Protein AF-A0A2K2TZ91-F1 (afdb_monomer_lite)

Secondary structure (DSSP, 8-state):
-HHHHHHHHHHHHHHHHHHHHHHHTT---HHHHHHHHHHHHHHHHHTT-HHHHHHHHHHHHHH-TT-HHHHHHHHHHHHHHT-HHHHHHHHHHHHHH-TTS--HHHHHHHHHHHHHHTSS-HHHHHHHHHHHHHH-S--HHHHHHHHHHHHHTT-HHHHHHHHHHHHHH-S--HHHHHHHHHHHHHHHHHHHHHHHHHT-SS-SEEEEE-SSSSS--EEEEEEE-TTSSEEEEEEE-TTSSSEEEEEEEE-S-GGGEEEEEEE--B-TT--B-BEEEEEE---TT--S---EEEEEEEEEETTEEEEEEEEEEEE--GGGHHHHHHHHHHHH--

Radius of gyration: 36.41 Å; chains: 1; bounding box: 111×34×106 Å

pLDDT: mean 88.14, std 13.42, range [45.09, 98.81]

Foldseek 3Di:
DVVVVVVVVVVVVVVVVVVVVVVVPPDDDLVVLLVVLLVQLVVCLVVLVLVSSLVSLVVNCVSPVLPLSSLVSNLSSCLSVLVLVVNLVSLVVCCVRPVVDDCPVSLVSSLVSLCVSCVPVLVSSLVSLVSSCVSPVADQVSLQVNLVSCVVVVNLQVSLVSLVSNVVRHPDNPVSVVVNVVSLVVLVVVLVVLCCVPWNVDFPDKDWQDQAPPSWTKMWTKHQGPVNQWIWIWIATSSSPDIDTADIGGDPDPVFWDDWDWDWAAEPVRHTWIKIKTWGHDDPPDPPPWTFIKIWTWGADPNHIHGQDIDRGDGDDPVCVRVVVRVVVHVSVD

Sequence (334 aa):
MKKVNRITNKIRLLMGIFCLFLLIGCQKSPEEVIRKQLELGHRYLEEMKYEEAVIAFNKVIEIDPKVMEAYVGVLDARIGLGDVDEAVGILEILYKSFPENDLKEELKNTCELVSTEFSDDYERCIEVYKRILEIEPDLEAVYLDMSELYEKQGMLDEAVTVLTSGKEKCNEKEQLTEKEGELKKKIKEKLFSLIREKFSEEPMGISYDDFDLDGRHEIFAYGLSNDALSYSVWFCDQSGKQCEEIYKFAVSDMSEYSGNGFFRPKDKDGKLYFCPVITINDNFGDTNHNMLRQYYIFGIADQKPALLSFDENVNIPQADILPYLENVIGKFNS

Structure (mmCIF, N/CA/C/O backbone):
data_AF-A0A2K2TZ91-F1
#
_entry.id   AF-A0A2K2TZ91-F1
#
loop_
_atom_site.group_PDB
_atom_site.id
_atom_site.type_symbol
_atom_site.label_atom_id
_atom_site.label_alt_id
_atom_site.label_comp_id
_atom_site.label_asym_id
_atom_site.label_entity_id
_atom_site.label_seq_id
_atom_site.pdbx_PDB_ins_code
_atom_site.Cartn_x
_atom_site.Cartn_y
_atom_site.Cartn_z
_atom_site.occupancy
_atom_site.B_iso_or_equiv
_atom_site.auth_seq_id
_atom_site.auth_comp_id
_atom_site.auth_asym_id
_atom_site.auth_atom_id
_atom_site.pdbx_PDB_model_num
ATOM 1 N N . MET A 1 1 ? -73.869 5.561 64.308 1.00 58.75 1 MET A N 1
ATOM 2 C CA . MET A 1 1 ? -72.968 4.631 63.577 1.00 58.75 1 MET A CA 1
ATOM 3 C C . MET A 1 1 ? -72.435 5.155 62.232 1.00 58.75 1 MET A C 1
ATOM 5 O O . MET A 1 1 ? -71.248 4.997 61.991 1.00 58.75 1 MET A O 1
ATOM 9 N N . LYS A 1 2 ? -73.216 5.831 61.366 1.00 59.19 2 LYS A N 1
ATOM 10 C CA . LYS A 1 2 ? -72.750 6.269 60.020 1.00 59.19 2 LYS A CA 1
ATOM 11 C C . LYS A 1 2 ? -71.555 7.251 59.993 1.00 59.19 2 LYS A C 1
ATOM 13 O O . LYS A 1 2 ? -70.797 7.256 59.028 1.00 59.19 2 LYS A O 1
ATOM 18 N N . LYS A 1 3 ? -71.370 8.078 61.032 1.00 57.69 3 LYS A N 1
ATOM 19 C CA . LYS A 1 3 ? -70.313 9.113 61.081 1.00 57.69 3 LYS A CA 1
ATOM 20 C C . LYS A 1 3 ? -68.916 8.532 61.365 1.00 57.69 3 LYS A C 1
ATOM 22 O O . LYS A 1 3 ? -67.946 9.004 60.787 1.00 57.69 3 LYS A O 1
ATOM 27 N N . VAL A 1 4 ? -68.836 7.465 62.168 1.00 64.44 4 VAL A N 1
ATOM 28 C CA . VAL A 1 4 ? -67.577 6.778 62.524 1.00 64.44 4 VAL A CA 1
ATOM 29 C C . VAL A 1 4 ? -67.016 6.006 61.324 1.00 64.44 4 VAL A C 1
ATOM 31 O O . VAL A 1 4 ? -65.848 6.180 60.998 1.00 64.44 4 VAL A O 1
ATOM 34 N N . ASN A 1 5 ? -67.866 5.283 60.577 1.00 63.38 5 ASN A N 1
ATOM 35 C CA . ASN A 1 5 ? -67.456 4.575 59.351 1.00 63.38 5 ASN A CA 1
ATOM 36 C C . ASN A 1 5 ? -66.934 5.502 58.241 1.00 63.38 5 ASN A C 1
ATOM 38 O O . ASN A 1 5 ? -66.1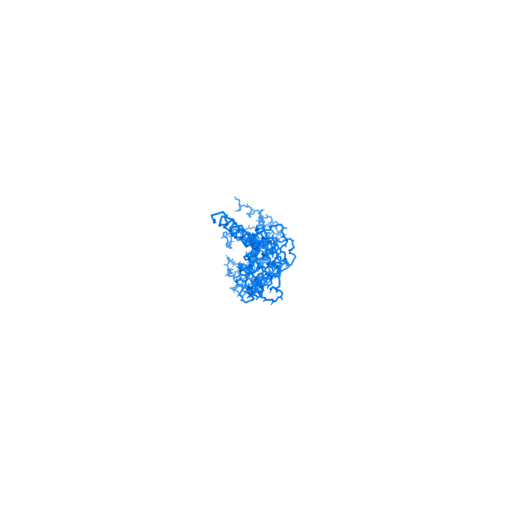01 5.102 57.433 1.00 63.38 5 ASN A O 1
ATOM 42 N N . ARG A 1 6 ? -67.402 6.757 58.185 1.00 66.88 6 ARG A N 1
ATOM 43 C CA . ARG A 1 6 ? -66.891 7.744 57.219 1.00 66.88 6 ARG A CA 1
ATOM 44 C C . ARG A 1 6 ? -65.479 8.220 57.559 1.00 66.88 6 ARG A C 1
ATOM 46 O O . ARG A 1 6 ? -64.712 8.502 56.645 1.00 66.88 6 ARG A O 1
ATOM 53 N N . ILE A 1 7 ? -65.145 8.318 58.844 1.00 72.19 7 ILE A N 1
ATOM 54 C CA . ILE A 1 7 ? -63.828 8.773 59.305 1.00 72.19 7 ILE A CA 1
ATOM 55 C C . ILE A 1 7 ? -62.803 7.646 59.148 1.00 72.19 7 ILE A C 1
ATOM 57 O O . ILE A 1 7 ? -61.739 7.876 58.581 1.00 72.19 7 ILE A O 1
ATOM 61 N N . THR A 1 8 ? -63.145 6.413 59.531 1.00 69.94 8 THR A N 1
ATOM 62 C CA . THR A 1 8 ? -62.259 5.251 59.346 1.00 69.94 8 THR A CA 1
ATOM 63 C C . THR A 1 8 ? -61.979 4.949 57.873 1.00 69.94 8 THR A C 1
ATOM 65 O O . THR A 1 8 ? -60.841 4.638 57.529 1.00 69.94 8 THR A O 1
ATOM 68 N N . ASN A 1 9 ? -62.957 5.125 56.977 1.00 70.25 9 ASN A N 1
ATOM 69 C CA . ASN A 1 9 ? -62.731 4.972 55.535 1.00 70.25 9 ASN A CA 1
ATOM 70 C C . ASN A 1 9 ? -61.842 6.078 54.946 1.00 70.25 9 ASN A C 1
ATOM 72 O O . ASN A 1 9 ? -61.024 5.788 54.079 1.00 70.25 9 ASN A O 1
ATOM 76 N N . LYS A 1 10 ? -61.941 7.325 55.433 1.00 75.94 10 LYS A N 1
ATOM 77 C CA . LYS A 1 10 ? -61.028 8.408 55.025 1.00 75.94 10 LYS A CA 1
ATOM 78 C C . LYS A 1 10 ? -59.599 8.172 55.512 1.00 75.94 10 LYS A C 1
ATOM 80 O O . LYS A 1 10 ? -58.670 8.404 54.751 1.00 75.94 10 LYS A O 1
ATOM 85 N N . ILE A 1 11 ? -59.429 7.679 56.740 1.00 76.56 11 ILE A N 1
ATOM 86 C CA . ILE A 1 11 ? -58.109 7.345 57.296 1.00 76.56 11 ILE A CA 1
ATOM 87 C C . ILE A 1 11 ? -57.477 6.184 56.521 1.00 76.56 11 ILE A C 1
ATOM 89 O O . ILE A 1 11 ? -56.311 6.276 56.159 1.00 76.56 11 ILE A O 1
ATOM 93 N N . ARG A 1 12 ? -58.243 5.135 56.181 1.00 76.00 12 ARG A N 1
ATOM 94 C CA . ARG A 1 12 ? -57.758 4.033 55.327 1.00 76.00 12 ARG A CA 1
ATOM 95 C C . ARG A 1 12 ? -57.376 4.497 53.923 1.00 76.00 12 ARG A C 1
ATOM 97 O O . ARG A 1 12 ? -56.363 4.047 53.403 1.00 76.00 12 ARG A O 1
ATOM 104 N N . LEU A 1 13 ? -58.149 5.408 53.331 1.00 75.56 13 LEU A N 1
ATOM 105 C CA . LEU A 1 13 ? -57.839 5.986 52.022 1.00 75.56 13 LEU A CA 1
ATOM 106 C C . LEU A 1 13 ? -56.557 6.835 52.072 1.00 75.56 13 LEU A C 1
ATOM 108 O O . LEU A 1 13 ? -55.706 6.699 51.203 1.00 75.56 13 LEU A O 1
ATOM 112 N N . LEU A 1 14 ? -56.388 7.658 53.112 1.00 76.00 14 LEU A N 1
ATOM 113 C CA . LEU A 1 14 ? -55.182 8.466 53.328 1.00 76.00 14 LEU A CA 1
ATOM 114 C C . LEU A 1 14 ? -53.943 7.603 53.606 1.00 76.00 14 LEU A C 1
ATOM 116 O O . LEU A 1 14 ? -52.889 7.880 53.045 1.00 76.00 14 LEU A O 1
ATOM 120 N N . MET A 1 15 ? -54.068 6.533 54.400 1.00 73.69 15 MET A N 1
ATOM 121 C CA . MET A 1 15 ? -52.994 5.550 54.597 1.00 73.69 15 MET A CA 1
ATOM 122 C C . MET A 1 15 ? -52.644 4.823 53.294 1.00 73.69 15 MET A C 1
ATOM 124 O O . MET A 1 15 ? -51.468 4.659 52.998 1.00 73.69 15 MET A O 1
ATOM 128 N N . GLY A 1 16 ? -53.640 4.441 52.489 1.00 72.38 16 GLY A N 1
ATOM 129 C CA . GLY A 1 16 ? -53.420 3.810 51.185 1.00 72.38 16 GLY A CA 1
ATOM 130 C C . GLY A 1 16 ? -52.708 4.728 50.189 1.00 72.38 16 GLY A C 1
ATOM 131 O O . GLY A 1 16 ? -51.791 4.286 49.507 1.00 72.38 16 GLY A O 1
ATOM 132 N N . ILE A 1 17 ? -53.070 6.016 50.155 1.00 74.75 17 ILE A N 1
ATOM 133 C CA . ILE A 1 17 ? -52.402 7.033 49.327 1.00 74.75 17 ILE A CA 1
ATOM 134 C C . ILE A 1 17 ? -50.973 7.287 49.829 1.00 74.75 17 ILE A C 1
ATOM 136 O O . ILE A 1 17 ? -50.055 7.342 49.021 1.00 74.75 17 ILE A O 1
ATOM 140 N N . PHE A 1 18 ? -50.752 7.371 51.145 1.00 71.62 18 PHE A N 1
ATOM 141 C CA . PHE A 1 18 ? -49.415 7.532 51.730 1.00 71.62 18 PHE A CA 1
ATOM 142 C C . PHE A 1 18 ? -48.506 6.321 51.454 1.00 71.62 18 PHE A C 1
ATOM 144 O O . PHE A 1 18 ? -47.343 6.495 51.107 1.00 71.62 18 PHE A O 1
ATOM 151 N N . CYS A 1 19 ? -49.043 5.097 51.507 1.00 63.50 19 CYS A N 1
ATOM 152 C CA . CYS A 1 19 ? -48.332 3.892 51.076 1.00 63.50 19 CYS A CA 1
ATOM 153 C C . CYS A 1 19 ? -48.052 3.882 49.563 1.00 63.50 19 CYS A C 1
ATOM 155 O O . CYS A 1 19 ? -46.987 3.427 49.160 1.00 63.50 19 CYS A O 1
ATOM 157 N N . LEU A 1 20 ? -48.950 4.426 48.732 1.00 59.88 20 LEU A N 1
ATOM 158 C CA . LEU A 1 20 ? -48.695 4.616 47.298 1.00 59.88 20 LEU A CA 1
ATOM 159 C C . LEU A 1 20 ? -47.564 5.628 47.048 1.00 59.88 20 LEU A C 1
ATOM 161 O O . LEU A 1 20 ? -46.712 5.386 46.204 1.00 59.88 20 LEU A O 1
ATOM 165 N N . PHE A 1 21 ? -47.511 6.723 47.811 1.00 59.62 21 PHE A N 1
ATOM 166 C CA . PHE A 1 21 ? -46.424 7.708 47.740 1.00 59.62 21 PHE A CA 1
ATOM 167 C C . PHE A 1 21 ? -45.080 7.144 48.227 1.00 59.62 21 PHE A C 1
ATOM 169 O O . PHE A 1 21 ? -44.047 7.452 47.639 1.00 59.62 21 PHE A O 1
ATOM 176 N N . LEU A 1 22 ? -45.084 6.269 49.239 1.00 55.53 22 LEU A N 1
ATOM 177 C CA . LEU A 1 22 ? -43.884 5.550 49.686 1.00 55.53 22 LEU A CA 1
ATOM 178 C C . LEU A 1 22 ? -43.368 4.548 48.638 1.00 55.53 22 LEU A C 1
ATOM 180 O O . LEU A 1 22 ? -42.164 4.330 48.560 1.00 55.53 22 LEU A O 1
ATOM 184 N N . LEU A 1 23 ? -44.249 3.979 47.806 1.00 54.72 23 LEU A N 1
ATOM 185 C CA . LEU A 1 23 ? -43.873 3.081 46.704 1.00 54.72 23 LEU A CA 1
ATOM 186 C C . LEU A 1 23 ? -43.336 3.825 45.467 1.00 54.72 23 LEU A C 1
ATOM 188 O O . LEU A 1 23 ? -42.588 3.242 44.689 1.00 54.72 23 LEU A O 1
ATOM 192 N N . ILE A 1 24 ? -43.672 5.108 45.298 1.00 56.88 24 ILE A N 1
ATOM 193 C CA . ILE A 1 24 ? -43.151 5.969 44.217 1.00 56.88 24 ILE A CA 1
ATOM 194 C C . ILE A 1 24 ? -41.785 6.588 44.601 1.00 56.88 24 ILE A C 1
ATOM 196 O O . ILE A 1 24 ? -41.016 7.000 43.738 1.00 56.88 24 ILE A O 1
ATOM 200 N N . GLY A 1 25 ? -41.429 6.599 45.892 1.00 49.72 25 GLY A N 1
ATOM 201 C CA . GLY A 1 25 ? -40.235 7.258 46.443 1.00 49.72 25 GLY A CA 1
ATOM 202 C C . GLY A 1 25 ? -38.875 6.568 46.238 1.00 49.72 25 GLY A C 1
ATOM 203 O O . GLY A 1 25 ? -37.909 6.973 46.878 1.00 49.72 25 GLY A O 1
ATOM 204 N N . CYS A 1 26 ? -38.763 5.550 45.378 1.00 57.44 26 CYS A N 1
ATOM 205 C CA . CYS A 1 26 ? -37.487 4.877 45.070 1.00 57.44 26 CYS A CA 1
ATOM 206 C C . CYS A 1 26 ? -37.172 4.795 43.565 1.00 57.44 26 CYS A C 1
ATOM 208 O O . CYS A 1 26 ? -36.505 3.858 43.125 1.00 57.44 26 CYS A O 1
ATOM 210 N N . GLN A 1 27 ? -37.614 5.758 42.753 1.00 61.88 27 GLN A N 1
ATOM 211 C CA . GLN A 1 27 ? -37.032 5.925 41.419 1.00 61.88 27 GLN A CA 1
ATOM 212 C C . GLN A 1 27 ? -35.697 6.666 41.551 1.00 61.88 27 GLN A C 1
ATOM 214 O O . GLN A 1 27 ? -35.665 7.862 41.830 1.00 61.88 27 GLN A O 1
ATOM 219 N N . LYS A 1 28 ? -34.592 5.926 41.404 1.00 73.75 28 LYS A N 1
ATOM 220 C CA . LYS A 1 28 ? -33.243 6.500 41.312 1.00 73.75 28 LYS A CA 1
ATOM 221 C C . LYS A 1 28 ? -33.180 7.469 40.139 1.00 73.75 28 LYS A C 1
ATOM 223 O O . LYS A 1 28 ? -33.772 7.188 39.095 1.00 73.75 28 LYS A O 1
ATOM 228 N N . SER A 1 29 ? -32.472 8.585 40.301 1.00 89.25 29 SER A N 1
ATOM 229 C CA . SER A 1 29 ? -32.287 9.516 39.188 1.00 89.25 29 SER A CA 1
ATOM 230 C C . SER A 1 29 ? -31.496 8.832 38.063 1.00 89.25 29 SER A C 1
ATOM 232 O O . SER A 1 29 ? -30.628 8.002 38.355 1.00 89.25 29 SER A O 1
ATOM 234 N N . PRO A 1 30 ? -31.759 9.167 36.786 1.00 91.00 30 PRO A N 1
ATOM 235 C CA . PRO A 1 30 ? -30.970 8.662 35.662 1.00 91.00 30 PRO A CA 1
ATOM 236 C C . PRO A 1 30 ? -29.461 8.855 35.865 1.00 91.00 30 PRO A C 1
ATOM 238 O O . PRO A 1 30 ? -28.692 7.931 35.632 1.00 91.00 30 PRO A O 1
ATOM 241 N N . GLU A 1 31 ? -29.051 9.998 36.421 1.00 93.56 31 GLU A N 1
ATOM 242 C CA . GLU A 1 31 ? -27.654 10.303 36.762 1.00 93.56 31 GLU A CA 1
ATOM 243 C C . GLU A 1 31 ? -27.052 9.321 37.782 1.00 93.56 31 GLU A C 1
ATOM 245 O O . GLU A 1 31 ? -25.917 8.871 37.623 1.00 93.56 31 GLU A O 1
ATOM 250 N N . GLU A 1 32 ? -27.802 8.939 38.826 1.00 94.50 32 GLU A N 1
ATOM 251 C CA . GLU A 1 32 ? -27.329 7.955 39.807 1.00 94.50 32 GLU A CA 1
ATOM 252 C C . GLU A 1 32 ? -27.170 6.570 39.164 1.00 94.50 32 GLU A C 1
ATOM 254 O O . GLU A 1 32 ? -26.234 5.836 39.494 1.00 94.50 32 GLU A O 1
ATOM 259 N N . VAL A 1 33 ? -28.075 6.209 38.247 1.00 95.31 33 VAL A N 1
ATOM 260 C CA . VAL A 1 33 ? -27.999 4.942 37.513 1.00 95.31 33 VAL A CA 1
ATOM 261 C C . VAL A 1 33 ? -26.793 4.935 36.579 1.00 95.31 33 VAL A C 1
ATOM 263 O O . VAL A 1 33 ? -26.033 3.972 36.641 1.00 95.31 33 VAL A O 1
ATOM 266 N N . ILE A 1 34 ? -26.580 5.999 35.796 1.00 97.81 34 ILE A N 1
ATOM 267 C CA . ILE A 1 34 ? -25.416 6.160 34.909 1.00 97.81 34 ILE A CA 1
ATOM 268 C C . ILE A 1 34 ? -24.124 5.985 35.703 1.00 97.81 34 ILE A C 1
ATOM 270 O O . ILE A 1 34 ? -23.359 5.068 35.417 1.00 97.81 34 ILE A O 1
ATOM 274 N N . ARG A 1 35 ? -23.925 6.781 36.763 1.00 97.75 35 ARG A N 1
ATOM 275 C CA . ARG A 1 35 ? -22.711 6.706 37.590 1.00 97.75 35 ARG A CA 1
ATOM 276 C C . ARG A 1 35 ? -22.477 5.294 38.123 1.00 97.75 35 ARG A C 1
ATOM 278 O O . ARG A 1 35 ? -21.372 4.774 38.042 1.00 97.75 35 ARG A O 1
ATOM 285 N N . LYS A 1 36 ? -23.524 4.649 38.647 1.00 97.62 36 LYS A N 1
ATOM 286 C CA . LYS A 1 36 ? -23.402 3.297 39.203 1.00 97.62 36 LYS A CA 1
ATOM 287 C C . LYS A 1 36 ? -23.096 2.246 38.131 1.00 97.62 36 LYS A C 1
ATOM 289 O O . LYS A 1 36 ? -22.414 1.273 38.438 1.00 97.62 36 LYS A O 1
ATOM 294 N N . GLN A 1 37 ? -23.647 2.382 36.924 1.00 98.50 37 GLN A N 1
ATOM 295 C CA . GLN A 1 37 ? -23.350 1.460 35.828 1.00 98.50 37 GLN A CA 1
ATOM 296 C C . GLN A 1 37 ? -21.930 1.671 35.290 1.00 98.50 37 GLN A C 1
ATOM 298 O O . GLN A 1 37 ? -21.262 0.673 35.052 1.00 98.50 37 GLN A O 1
ATOM 303 N N . LEU A 1 38 ? -21.434 2.912 35.209 1.00 98.69 38 LEU A N 1
ATOM 304 C CA . LEU A 1 38 ? -20.030 3.198 34.881 1.00 98.69 38 LEU A CA 1
ATOM 305 C C . LEU A 1 38 ? -19.076 2.572 35.908 1.00 98.69 38 LEU A C 1
ATOM 307 O O . LEU A 1 38 ? -18.219 1.775 35.548 1.00 98.69 38 LEU A O 1
ATOM 311 N N . GLU A 1 39 ? -19.288 2.829 37.206 1.00 98.50 39 GLU A N 1
ATOM 312 C CA . GLU A 1 39 ? -18.489 2.222 38.288 1.00 98.50 39 GLU A CA 1
ATOM 313 C C . GLU A 1 39 ? -18.519 0.685 38.267 1.00 98.50 39 GLU A C 1
ATOM 315 O O . GLU A 1 39 ? -17.580 0.025 38.715 1.00 98.50 39 GLU A O 1
ATOM 320 N N . LEU A 1 40 ? -19.633 0.100 37.823 1.00 98.50 40 LEU A N 1
ATOM 321 C CA . LEU A 1 40 ? -19.774 -1.344 37.699 1.00 98.50 40 LEU A CA 1
ATOM 322 C C . LEU A 1 40 ? -19.031 -1.875 36.466 1.00 98.50 40 LEU A C 1
ATOM 324 O O . LEU A 1 40 ? -18.348 -2.885 36.592 1.00 98.50 40 LEU A O 1
ATOM 328 N N . GLY A 1 41 ? -19.147 -1.196 35.322 1.00 98.69 41 GLY A N 1
ATOM 329 C CA . GLY A 1 41 ? -18.445 -1.538 34.085 1.00 98.69 41 GLY A CA 1
ATOM 330 C C . GLY A 1 41 ? -16.932 -1.513 34.268 1.00 98.69 41 GLY A C 1
ATOM 331 O O . GLY A 1 41 ? -16.275 -2.508 33.982 1.00 98.69 41 GLY A O 1
ATOM 332 N N . HIS A 1 42 ? -16.397 -0.449 34.872 1.00 98.75 42 HIS A N 1
ATOM 333 C CA . HIS A 1 42 ? -14.965 -0.337 35.180 1.00 98.75 42 HIS A CA 1
ATOM 334 C C . HIS A 1 42 ? -14.466 -1.453 36.094 1.00 98.75 42 HIS A C 1
ATOM 336 O O . HIS A 1 42 ? -13.443 -2.069 35.823 1.00 98.75 42 HIS A O 1
ATOM 342 N N . ARG A 1 43 ? -15.227 -1.795 37.139 1.00 98.75 43 ARG A N 1
ATOM 343 C CA . ARG A 1 43 ? -14.871 -2.927 38.005 1.00 98.75 43 ARG A CA 1
ATOM 344 C C . ARG A 1 43 ? -14.865 -4.250 37.243 1.00 98.75 43 ARG A C 1
ATOM 346 O O . ARG A 1 43 ? -14.022 -5.099 37.500 1.00 98.75 43 ARG A O 1
ATOM 353 N N . TYR A 1 44 ? -15.812 -4.447 36.328 1.00 98.81 44 TYR A N 1
ATOM 354 C CA . TYR A 1 44 ? -15.825 -5.643 35.496 1.00 98.81 44 TYR A CA 1
ATOM 355 C C . TYR A 1 44 ? -14.631 -5.693 34.537 1.00 98.81 44 TYR A C 1
ATOM 357 O O . TYR A 1 44 ? -14.065 -6.771 34.386 1.00 98.81 44 TYR A O 1
ATOM 365 N N . LEU A 1 45 ? -14.184 -4.561 33.982 1.00 98.62 45 LEU A N 1
ATOM 366 C CA . LEU A 1 45 ? -12.933 -4.488 33.216 1.00 98.62 45 LEU A CA 1
ATOM 367 C C . LEU A 1 45 ? -11.717 -4.876 34.071 1.00 98.62 45 LEU A C 1
ATOM 369 O O . LEU A 1 45 ? -10.930 -5.725 33.657 1.00 98.62 45 LEU A O 1
ATOM 373 N N . GLU A 1 46 ? -11.593 -4.328 35.285 1.00 98.38 46 GLU A N 1
ATOM 374 C CA . GLU A 1 46 ? -10.511 -4.672 36.228 1.00 98.38 46 GLU A CA 1
ATOM 375 C C . GLU A 1 46 ? -10.506 -6.166 36.600 1.00 98.38 46 GLU A C 1
ATOM 377 O O . GLU A 1 46 ? -9.451 -6.766 36.805 1.00 98.38 46 GLU A O 1
ATOM 382 N N . GLU A 1 47 ? -11.690 -6.779 36.680 1.00 98.44 47 GLU A N 1
ATOM 383 C CA . GLU A 1 47 ? -11.879 -8.208 36.945 1.00 98.44 47 GLU A CA 1
ATOM 384 C C . GLU A 1 47 ? -11.794 -9.088 35.678 1.00 98.44 47 GLU A C 1
ATOM 386 O O . GLU A 1 47 ? -11.985 -10.301 35.790 1.00 98.44 47 GLU A O 1
ATOM 391 N N . MET A 1 48 ? -11.522 -8.508 34.498 1.00 98.31 48 MET A N 1
ATOM 392 C CA . MET A 1 48 ? -11.500 -9.178 33.182 1.00 98.31 48 MET A CA 1
ATOM 393 C C . MET A 1 48 ? -12.823 -9.880 32.811 1.00 98.31 48 MET A C 1
ATOM 395 O O . MET A 1 48 ? -12.849 -10.863 32.075 1.00 98.31 48 MET A O 1
ATOM 399 N N . LYS A 1 49 ? -13.944 -9.387 33.345 1.00 98.69 49 LYS A N 1
ATOM 400 C CA . LYS A 1 49 ? -15.311 -9.856 33.069 1.00 98.69 49 LYS A CA 1
ATOM 401 C C . LYS A 1 49 ? -15.926 -9.029 31.952 1.00 98.69 49 LYS A C 1
ATOM 403 O O . LYS A 1 49 ? -16.780 -8.167 32.177 1.00 98.69 49 LYS A O 1
ATOM 408 N N . TYR A 1 50 ? -15.400 -9.221 30.754 1.00 98.62 50 TYR A N 1
ATOM 409 C CA . TYR A 1 50 ? -15.640 -8.314 29.644 1.00 98.62 50 TYR A CA 1
ATOM 410 C C . TYR A 1 50 ? -17.101 -8.313 29.177 1.00 98.62 50 TYR A C 1
ATOM 412 O O . TYR A 1 50 ? -17.663 -7.243 28.947 1.00 98.62 50 TYR A O 1
ATOM 420 N N . GLU A 1 51 ? -17.778 -9.460 29.120 1.00 98.62 51 GLU A N 1
ATOM 421 C CA . GLU A 1 51 ? -19.194 -9.515 28.745 1.00 98.62 51 GLU A CA 1
ATOM 422 C C . GLU A 1 51 ? -20.081 -8.755 29.742 1.00 98.62 51 GLU A C 1
ATOM 424 O O . GLU A 1 51 ? -20.986 -8.013 29.346 1.00 98.62 51 GLU A O 1
ATOM 429 N N . GLU A 1 52 ? -19.819 -8.885 31.046 1.00 98.75 52 GLU A N 1
ATOM 430 C CA . GLU A 1 52 ? -20.530 -8.114 32.064 1.00 98.75 52 GLU A CA 1
ATOM 431 C C . GLU A 1 52 ? -20.216 -6.615 31.992 1.00 98.75 52 GLU A C 1
ATOM 433 O O . GLU A 1 52 ? -21.123 -5.799 32.208 1.00 98.75 52 GLU A O 1
ATOM 438 N N . ALA A 1 53 ? -18.978 -6.244 31.651 1.00 98.81 53 ALA A N 1
ATOM 439 C CA . ALA A 1 53 ? -18.599 -4.856 31.405 1.00 98.81 53 ALA A CA 1
ATOM 440 C C . ALA A 1 53 ? -19.404 -4.266 30.236 1.00 98.81 53 ALA A C 1
ATOM 442 O O . ALA A 1 53 ? -20.054 -3.232 30.409 1.00 98.81 53 ALA A O 1
ATOM 443 N N . VAL A 1 54 ? -19.474 -4.970 29.097 1.00 98.75 54 VAL A N 1
ATOM 444 C CA . VAL A 1 54 ? -20.286 -4.572 27.931 1.00 98.75 54 VAL A CA 1
ATOM 445 C C . VAL A 1 54 ? -21.745 -4.340 28.333 1.00 98.75 54 VAL A C 1
ATOM 447 O O . VAL A 1 54 ? -22.342 -3.331 27.959 1.00 98.75 54 VAL A O 1
ATOM 450 N N . ILE A 1 55 ? -22.338 -5.235 29.133 1.00 98.69 55 ILE A N 1
ATOM 451 C CA . ILE A 1 55 ? -23.726 -5.085 29.600 1.00 98.69 55 ILE A CA 1
ATOM 452 C C . ILE A 1 55 ? -23.895 -3.839 30.483 1.00 98.69 55 ILE A C 1
ATOM 454 O O . ILE A 1 55 ? -24.916 -3.152 30.386 1.00 98.69 55 ILE A O 1
ATOM 458 N N . ALA A 1 56 ? -22.945 -3.559 31.376 1.00 98.69 56 ALA A N 1
ATOM 459 C CA . ALA A 1 56 ? -23.009 -2.397 32.260 1.00 98.69 56 ALA A CA 1
ATOM 460 C C . ALA A 1 56 ? -22.897 -1.083 31.471 1.00 98.69 56 ALA A C 1
ATOM 462 O O . ALA A 1 56 ? -23.730 -0.193 31.652 1.00 98.69 56 ALA A O 1
ATOM 463 N N . PHE A 1 57 ? -21.939 -0.986 30.550 1.00 98.81 57 PHE A N 1
ATOM 464 C CA . PHE A 1 57 ? -21.755 0.204 29.723 1.00 98.81 57 PHE A CA 1
ATOM 465 C C . PHE A 1 57 ? -22.892 0.415 28.715 1.00 98.81 57 PHE A C 1
ATOM 467 O O . PHE A 1 57 ? -23.377 1.536 28.575 1.00 98.81 57 PHE A O 1
ATOM 474 N N . ASN A 1 58 ? -23.428 -0.644 28.101 1.00 98.69 58 ASN A N 1
ATOM 475 C CA . ASN A 1 58 ? -24.585 -0.516 27.207 1.00 98.69 58 ASN A CA 1
ATOM 476 C C . ASN A 1 58 ? -25.823 0.044 27.917 1.00 98.69 58 ASN A C 1
ATOM 478 O O . ASN A 1 58 ? -26.557 0.832 27.330 1.00 98.69 58 ASN A O 1
ATOM 482 N N . LYS A 1 59 ? -26.029 -0.263 29.205 1.00 98.50 59 LYS A N 1
ATOM 483 C CA . LYS A 1 59 ? -27.100 0.382 29.986 1.00 98.50 59 LYS A CA 1
ATOM 484 C C . LYS A 1 59 ? -26.890 1.885 30.138 1.00 98.50 59 LYS A C 1
ATOM 486 O O . LYS A 1 59 ? -27.868 2.616 30.232 1.00 98.50 59 LYS A O 1
ATOM 491 N N . VAL A 1 60 ? -25.643 2.354 30.201 1.00 98.62 60 VAL A N 1
ATOM 492 C CA . VAL A 1 60 ? -25.350 3.793 30.213 1.00 98.62 60 VAL A CA 1
ATOM 493 C C . VAL A 1 60 ? -25.723 4.400 28.865 1.00 98.62 60 VAL A C 1
ATOM 495 O O . VAL A 1 60 ? -26.456 5.383 28.848 1.00 98.62 60 VAL A O 1
ATOM 498 N N . ILE A 1 61 ? -25.311 3.766 27.763 1.00 98.44 61 ILE A N 1
ATOM 499 C CA . ILE A 1 61 ? -25.622 4.195 26.390 1.00 98.44 61 ILE A CA 1
ATOM 500 C C . ILE A 1 61 ? -27.141 4.252 26.144 1.00 98.44 61 ILE A C 1
ATOM 502 O O . ILE A 1 61 ? -27.634 5.194 25.528 1.00 98.44 61 ILE A O 1
ATOM 506 N N . GLU A 1 62 ? -27.902 3.282 26.661 1.00 98.00 62 GLU A N 1
ATOM 507 C CA . GLU A 1 62 ? -29.371 3.256 26.577 1.00 98.00 62 GLU A CA 1
ATOM 508 C C . GLU A 1 62 ? -30.041 4.424 27.319 1.00 98.00 62 GLU A C 1
ATOM 510 O O . GLU A 1 62 ? -31.089 4.909 26.889 1.00 98.00 62 GLU A O 1
ATOM 515 N N . ILE A 1 63 ? -29.469 4.860 28.447 1.00 97.56 63 ILE A N 1
ATOM 516 C CA . ILE A 1 63 ? -30.016 5.955 29.262 1.00 97.56 63 ILE A CA 1
ATOM 517 C C . ILE A 1 63 ? -29.600 7.310 28.687 1.00 97.56 63 ILE A C 1
ATOM 519 O O . ILE A 1 63 ? -30.436 8.208 28.570 1.00 97.56 63 ILE A O 1
ATOM 523 N N . ASP A 1 64 ? -28.319 7.459 28.358 1.00 97.31 64 ASP A N 1
ATOM 524 C CA . ASP A 1 64 ? -27.756 8.655 27.750 1.00 97.31 64 ASP A CA 1
ATOM 525 C C . ASP A 1 64 ? -26.684 8.285 26.703 1.00 97.31 64 ASP A C 1
ATOM 527 O O . ASP A 1 64 ? -25.531 8.006 27.050 1.00 97.31 64 ASP A O 1
ATOM 531 N N . PRO A 1 65 ? -27.020 8.340 25.401 1.00 96.88 65 PRO A N 1
ATOM 532 C CA . PRO A 1 65 ? -26.100 7.989 24.324 1.00 96.88 65 PRO A CA 1
ATOM 533 C C . PRO A 1 65 ? -24.998 9.034 24.101 1.00 96.88 65 PRO A C 1
ATOM 535 O O . PRO A 1 65 ? -24.200 8.867 23.183 1.00 96.88 65 PRO A O 1
ATOM 538 N N . LYS A 1 66 ? -24.946 10.119 24.889 1.00 95.88 66 LYS A N 1
ATOM 539 C CA . LYS A 1 66 ? -23.889 11.142 24.823 1.00 95.88 66 LYS A CA 1
ATOM 540 C C . LYS A 1 66 ? -22.741 10.892 25.800 1.00 95.88 66 LYS A C 1
ATOM 542 O O . LYS A 1 66 ? -21.791 11.671 25.830 1.00 95.88 66 LYS A O 1
ATOM 547 N N . VAL A 1 67 ? -22.812 9.833 26.601 1.00 97.38 67 VAL A N 1
ATOM 548 C CA . VAL A 1 67 ? -21.746 9.479 27.541 1.00 97.38 67 VAL A CA 1
ATOM 549 C C . VAL A 1 67 ? -20.658 8.705 26.796 1.00 97.38 67 VAL A C 1
ATOM 551 O O . VAL A 1 67 ? -20.711 7.482 26.704 1.00 97.38 67 VAL A O 1
ATOM 554 N N . MET A 1 68 ? -19.667 9.425 26.259 1.00 97.31 68 MET A N 1
ATOM 555 C CA . MET A 1 68 ? -18.539 8.840 25.514 1.00 97.31 68 MET A CA 1
ATOM 556 C C . MET A 1 68 ? -17.812 7.747 26.309 1.00 97.31 68 MET A C 1
ATOM 558 O O . MET A 1 68 ? -17.497 6.700 25.753 1.00 97.31 68 MET A O 1
ATOM 562 N N . GLU A 1 69 ? -17.615 7.959 27.615 1.00 97.81 69 GLU A N 1
ATOM 563 C CA . GLU A 1 69 ? -16.952 7.011 28.524 1.00 97.81 69 GLU A CA 1
ATOM 564 C C . GLU A 1 69 ? -17.567 5.605 28.464 1.00 97.81 69 GLU A C 1
ATOM 566 O O . GLU A 1 69 ? -16.859 4.611 28.572 1.00 97.81 69 GLU A O 1
ATOM 571 N N . ALA A 1 70 ? -18.880 5.500 28.237 1.00 98.44 70 ALA A N 1
ATOM 572 C CA . ALA A 1 70 ? -19.527 4.204 28.108 1.00 98.44 70 ALA A CA 1
ATOM 573 C C . ALA A 1 70 ? -19.156 3.495 26.799 1.00 98.44 70 ALA A C 1
ATOM 575 O O . ALA A 1 70 ? -18.963 2.286 26.805 1.00 98.44 70 ALA A O 1
ATOM 576 N N . TYR A 1 71 ? -19.018 4.221 25.688 1.00 98.62 71 TYR A N 1
ATOM 577 C CA . TYR A 1 71 ? -18.560 3.629 24.429 1.00 98.62 71 TYR A CA 1
ATOM 578 C C . TYR A 1 71 ? -17.096 3.196 24.516 1.00 98.62 71 TYR A C 1
ATOM 580 O O . TYR A 1 71 ? -16.787 2.096 24.074 1.00 98.62 71 TYR A O 1
ATOM 588 N N . VAL A 1 72 ? -16.228 4.002 25.141 1.00 98.50 72 VAL A N 1
ATOM 589 C CA . VAL A 1 72 ? -14.832 3.613 25.420 1.00 98.50 72 VAL A CA 1
ATOM 590 C C . VAL A 1 72 ? -14.797 2.350 26.284 1.00 98.50 72 VAL A C 1
ATOM 592 O O . VAL A 1 72 ? -14.143 1.381 25.927 1.00 98.50 72 VAL A O 1
ATOM 595 N N . GLY A 1 73 ? -15.613 2.279 27.339 1.00 98.62 73 GLY A N 1
ATOM 596 C CA . GLY A 1 73 ? -15.709 1.076 28.165 1.00 98.62 73 GLY A CA 1
ATOM 597 C C . GLY A 1 73 ? -16.215 -0.169 27.417 1.00 98.62 73 GLY A C 1
ATOM 598 O O . GLY A 1 73 ? -15.762 -1.280 27.694 1.00 98.62 73 GLY A O 1
ATOM 599 N N . VAL A 1 74 ? -17.136 -0.016 26.452 1.00 98.81 74 VAL A N 1
ATOM 600 C CA . VAL A 1 74 ? -17.522 -1.123 25.553 1.00 98.81 74 VAL A CA 1
ATOM 601 C C . VAL A 1 74 ? -16.353 -1.511 24.653 1.00 98.81 74 VAL A C 1
ATOM 603 O O . VAL A 1 74 ? -16.118 -2.704 24.487 1.00 98.81 74 VAL A O 1
ATOM 606 N N . LEU A 1 75 ? -15.628 -0.544 24.086 1.00 98.69 75 LEU A N 1
ATOM 607 C CA . LEU A 1 75 ? -14.462 -0.805 23.245 1.00 98.69 75 LEU A CA 1
ATOM 608 C C . LEU A 1 75 ? -13.394 -1.595 24.006 1.00 98.69 75 LEU A C 1
ATOM 610 O O . LEU A 1 75 ? -12.999 -2.657 23.538 1.00 98.69 75 LEU A O 1
ATOM 614 N N . ASP A 1 76 ? -13.006 -1.147 25.199 1.00 98.69 76 ASP A N 1
ATOM 615 C CA . ASP A 1 76 ? -12.015 -1.826 26.041 1.00 98.69 76 ASP A CA 1
ATOM 616 C C . ASP A 1 76 ? -12.433 -3.264 26.361 1.00 98.69 76 ASP A C 1
ATOM 618 O O . ASP A 1 76 ? -11.625 -4.193 26.308 1.00 98.69 76 ASP A O 1
ATOM 622 N N . ALA A 1 77 ? -13.720 -3.473 26.649 1.00 98.69 77 ALA A N 1
ATOM 623 C CA . ALA A 1 77 ? -14.249 -4.807 26.885 1.00 98.69 77 ALA A CA 1
ATOM 624 C C . ALA A 1 77 ? -14.204 -5.681 25.621 1.00 98.69 77 ALA A C 1
ATOM 626 O O . ALA A 1 77 ? -13.859 -6.855 25.707 1.00 98.69 77 ALA A O 1
ATOM 627 N N . ARG A 1 78 ? -14.522 -5.128 24.442 1.00 98.62 78 ARG A N 1
ATOM 628 C CA . ARG A 1 78 ? -14.433 -5.852 23.161 1.00 98.62 78 ARG A CA 1
ATOM 629 C C . ARG A 1 78 ? -12.998 -6.187 22.787 1.00 98.62 78 ARG A C 1
ATOM 631 O O . ARG A 1 78 ? -12.752 -7.300 22.335 1.00 98.62 78 ARG A O 1
ATOM 638 N N . ILE A 1 79 ? -12.059 -5.282 23.056 1.00 98.44 79 ILE A N 1
ATOM 639 C CA . ILE A 1 79 ? -10.628 -5.553 22.909 1.00 98.44 79 ILE A CA 1
ATOM 640 C C . ILE A 1 79 ? -10.212 -6.702 23.832 1.00 98.44 79 ILE A C 1
ATOM 642 O O . ILE A 1 79 ? -9.566 -7.640 23.379 1.00 98.44 79 ILE A O 1
ATOM 646 N N . GLY A 1 80 ? -10.652 -6.691 25.094 1.00 97.88 80 GLY A N 1
ATOM 647 C CA . GLY A 1 80 ? -10.403 -7.785 26.036 1.00 97.88 80 GLY A CA 1
ATOM 648 C C . GLY A 1 80 ? -10.985 -9.141 25.613 1.00 97.88 80 GLY A C 1
ATOM 649 O O . GLY A 1 80 ? -10.432 -10.179 25.972 1.00 97.88 80 GLY A O 1
ATOM 650 N N . LEU A 1 81 ? -12.074 -9.143 24.836 1.00 97.94 81 LEU A N 1
ATOM 651 C CA . LEU A 1 81 ? -12.691 -10.353 24.276 1.00 97.94 81 LEU A CA 1
ATOM 652 C C . LEU A 1 81 ? -12.015 -10.862 23.002 1.00 97.94 81 LEU A C 1
ATOM 654 O O . LEU A 1 81 ? -12.240 -12.010 22.626 1.00 97.94 81 LEU A O 1
ATOM 658 N N . GLY A 1 82 ? -11.215 -10.028 22.339 1.00 97.25 82 GLY A N 1
ATOM 659 C CA . GLY A 1 82 ? -10.713 -10.308 20.995 1.00 97.25 82 GLY A CA 1
ATOM 660 C C . GLY A 1 82 ? -11.751 -10.096 19.886 1.00 97.25 82 GLY A C 1
ATOM 661 O O . GLY A 1 82 ? -11.549 -10.522 18.752 1.00 97.25 82 GLY A O 1
ATOM 662 N N . ASP A 1 83 ? -12.863 -9.419 20.185 1.00 97.56 83 ASP A N 1
ATOM 663 C CA . ASP A 1 83 ? -13.956 -9.171 19.241 1.00 97.56 83 ASP A CA 1
ATOM 664 C C . ASP A 1 83 ? -13.597 -8.000 18.303 1.00 97.56 83 ASP A C 1
ATOM 666 O O . ASP A 1 83 ? -14.050 -6.864 18.483 1.00 97.56 83 ASP A O 1
ATOM 670 N N . VAL A 1 84 ? -12.739 -8.260 17.310 1.00 97.81 84 VAL A N 1
ATOM 671 C CA . VAL A 1 84 ? -12.173 -7.221 16.431 1.00 97.81 84 VAL A CA 1
ATOM 672 C C . VAL A 1 84 ? -13.242 -6.422 15.677 1.00 97.81 84 VAL A C 1
ATOM 674 O O . VAL A 1 84 ? -13.166 -5.194 15.607 1.00 97.81 84 VAL A O 1
ATOM 677 N N . ASP A 1 85 ? -14.244 -7.090 15.102 1.00 97.69 85 ASP A N 1
ATOM 678 C CA . ASP A 1 85 ? -15.267 -6.425 14.289 1.00 97.69 85 ASP A CA 1
ATOM 679 C C . ASP A 1 85 ? -16.136 -5.474 15.110 1.00 97.69 85 ASP A C 1
ATOM 681 O O . ASP A 1 85 ? -16.413 -4.347 14.685 1.00 97.69 85 ASP A O 1
ATOM 685 N N . GLU A 1 86 ? -16.539 -5.915 16.298 1.00 98.12 86 GLU A N 1
ATOM 686 C CA . GLU A 1 86 ? -17.278 -5.114 17.257 1.00 98.12 86 GLU A CA 1
ATOM 687 C C . GLU A 1 86 ? -16.428 -3.952 17.771 1.00 98.12 86 GLU A C 1
ATOM 689 O O . GLU A 1 86 ? -16.938 -2.835 17.838 1.00 98.12 86 GLU A O 1
ATOM 694 N N . ALA A 1 87 ? -15.147 -4.174 18.084 1.00 98.38 87 ALA A N 1
ATOM 695 C CA . ALA A 1 87 ? -14.235 -3.116 18.519 1.00 98.38 87 ALA A CA 1
ATOM 696 C C . ALA A 1 87 ? -14.118 -2.004 17.462 1.00 98.38 87 ALA A C 1
ATOM 698 O O . ALA A 1 87 ? -14.370 -0.831 17.753 1.00 98.38 87 ALA A O 1
ATOM 699 N N . VAL A 1 88 ? -13.855 -2.363 16.202 1.00 98.25 88 VAL A N 1
ATOM 700 C CA . VAL A 1 88 ? -13.790 -1.389 15.098 1.00 98.25 88 VAL A CA 1
ATOM 701 C C . VAL A 1 88 ? -15.142 -0.708 14.879 1.00 98.25 88 VAL A C 1
ATOM 703 O O . VAL A 1 88 ? -15.193 0.502 14.669 1.00 98.25 88 VAL A O 1
ATOM 706 N N . GLY A 1 89 ? -16.255 -1.434 15.012 1.00 98.19 89 GLY A N 1
ATOM 707 C CA . GLY A 1 89 ? -17.593 -0.841 14.957 1.00 98.19 89 GLY A CA 1
ATOM 708 C C . GLY A 1 89 ? -17.832 0.223 16.038 1.00 98.19 89 GLY A C 1
ATOM 709 O O . GLY A 1 89 ? -18.446 1.255 15.762 1.00 98.19 89 GLY A O 1
ATOM 710 N N . ILE A 1 90 ? -17.322 0.019 17.257 1.00 98.31 90 ILE A N 1
ATOM 711 C CA . ILE A 1 90 ? -17.398 1.026 18.323 1.00 98.31 90 ILE A CA 1
ATOM 712 C C . ILE A 1 90 ? -16.488 2.222 18.029 1.00 98.31 90 ILE A C 1
ATOM 714 O O . ILE A 1 90 ? -16.930 3.354 18.225 1.00 98.31 90 ILE A O 1
ATOM 718 N N . LEU A 1 91 ? -15.278 2.015 17.499 1.00 97.88 91 LEU A N 1
ATOM 719 C CA . LEU A 1 91 ? -14.416 3.113 17.040 1.00 97.88 91 LEU A CA 1
ATOM 720 C C . LEU A 1 91 ? -15.100 3.979 15.974 1.00 97.88 91 LEU A C 1
ATOM 722 O O . LEU A 1 91 ? -15.077 5.207 16.065 1.00 97.88 91 LEU A O 1
ATOM 726 N N . GLU A 1 92 ? -15.766 3.363 14.995 1.00 97.69 92 GLU A N 1
ATOM 727 C CA . GLU A 1 92 ? -16.523 4.090 13.970 1.00 97.69 92 GLU A CA 1
ATOM 728 C C . GLU A 1 92 ? -17.636 4.954 14.592 1.00 97.69 92 GLU A C 1
ATOM 730 O O . GLU A 1 92 ? -17.895 6.072 14.134 1.00 97.69 92 GLU A O 1
ATOM 735 N N . ILE A 1 93 ? -18.306 4.451 15.637 1.00 97.44 93 ILE A N 1
ATOM 736 C CA . ILE A 1 93 ? -19.328 5.200 16.382 1.00 97.44 93 ILE A CA 1
ATOM 737 C C . ILE A 1 93 ? -18.694 6.342 17.176 1.00 97.44 93 ILE A C 1
ATOM 739 O O . ILE A 1 93 ? -19.234 7.452 17.150 1.00 97.44 93 ILE A O 1
ATOM 743 N N . LEU A 1 94 ? -17.577 6.081 17.861 1.00 97.19 94 LEU A N 1
ATOM 744 C CA . LEU A 1 94 ? -16.838 7.068 18.644 1.00 97.19 94 LEU A CA 1
ATOM 745 C C . LEU A 1 94 ? -16.423 8.247 17.762 1.00 97.19 94 LEU A C 1
ATOM 747 O O . LEU A 1 94 ? -16.772 9.386 18.060 1.00 97.19 94 LEU A O 1
ATOM 751 N N . TYR A 1 95 ? -15.799 7.964 16.621 1.00 95.56 95 TYR A N 1
ATOM 752 C CA . TYR A 1 95 ? -15.380 8.972 15.653 1.00 95.56 95 TYR A CA 1
ATOM 753 C C . TYR A 1 95 ? -16.547 9.813 15.116 1.00 95.56 95 TYR A C 1
ATOM 755 O O . TYR A 1 95 ? -16.485 11.041 15.091 1.00 95.56 95 TYR A O 1
ATOM 763 N N . LYS A 1 96 ? -17.655 9.166 14.724 1.00 96.19 96 LYS A N 1
ATOM 764 C CA . LYS A 1 96 ? -18.829 9.863 14.167 1.00 96.19 96 LYS A CA 1
ATOM 765 C C . LYS A 1 96 ? -19.577 10.697 15.207 1.00 96.19 96 LYS A C 1
ATOM 767 O O . LYS A 1 96 ? -20.120 11.749 14.872 1.00 96.19 96 LYS A O 1
ATOM 772 N N . SER A 1 97 ? -19.663 10.209 16.442 1.00 95.75 97 SER A N 1
ATOM 773 C CA . SER A 1 97 ? -20.513 10.802 17.484 1.00 95.75 97 SER A CA 1
ATOM 774 C C . SER A 1 97 ? -19.760 11.788 18.377 1.00 95.75 97 SER A C 1
ATOM 776 O O . SER A 1 97 ? -20.384 12.674 18.963 1.00 95.75 97 SER A O 1
ATOM 778 N N . PHE A 1 98 ? -18.435 11.657 18.463 1.00 94.56 98 PHE A N 1
ATOM 779 C CA . PHE A 1 98 ? -17.574 12.424 19.360 1.00 94.56 98 PHE A CA 1
ATOM 780 C C . PHE A 1 98 ? -16.318 12.973 18.647 1.00 94.56 98 PHE A C 1
ATOM 782 O O . PHE A 1 98 ? -15.208 12.783 19.145 1.00 94.56 98 PHE A O 1
ATOM 789 N N . PRO A 1 99 ? -16.469 13.700 17.522 1.00 90.38 99 PRO A N 1
ATOM 790 C CA . PRO A 1 99 ? -15.370 14.044 16.608 1.00 90.38 99 PRO A CA 1
ATOM 791 C C . PRO A 1 99 ? -14.317 15.011 17.173 1.00 90.38 99 PRO A C 1
ATOM 793 O O . PRO A 1 99 ? -13.285 15.219 16.547 1.00 90.38 99 PRO A O 1
ATOM 796 N N . GLU A 1 100 ? -14.574 15.647 18.319 1.00 90.38 100 GLU A N 1
ATOM 797 C CA . GLU A 1 100 ? -13.625 16.567 18.964 1.00 90.38 100 GLU A CA 1
ATOM 798 C C . GLU A 1 100 ? -12.643 15.857 19.912 1.00 90.38 100 GLU A C 1
ATOM 800 O O . GLU A 1 100 ? -11.735 16.502 20.436 1.00 90.38 100 GLU A O 1
ATOM 805 N N . ASN A 1 101 ? -12.824 14.556 20.163 1.00 89.44 101 ASN A N 1
ATOM 806 C CA . ASN A 1 101 ? -11.981 13.814 21.096 1.00 89.44 101 ASN A CA 1
ATOM 807 C C . ASN A 1 101 ? -10.782 13.168 20.403 1.00 89.44 101 ASN A C 1
ATOM 809 O O . ASN A 1 101 ? -10.864 12.726 19.260 1.00 89.44 101 ASN A O 1
ATOM 813 N N . ASP A 1 102 ? -9.676 13.094 21.141 1.00 91.75 102 ASP A N 1
ATOM 814 C CA . ASP A 1 102 ? -8.477 12.372 20.729 1.00 91.75 102 ASP A CA 1
ATOM 815 C C . ASP A 1 102 ? -8.685 10.873 21.002 1.00 91.75 102 ASP A C 1
ATOM 817 O O . ASP A 1 102 ? -8.826 10.485 22.158 1.00 91.75 102 ASP A O 1
ATOM 821 N N . LEU A 1 103 ? -8.749 10.063 19.939 1.00 94.56 103 LEU A N 1
ATOM 822 C CA . LEU A 1 103 ? -8.954 8.606 19.993 1.00 94.56 103 LEU A CA 1
ATOM 823 C C . LEU A 1 103 ? -7.647 7.816 19.801 1.00 94.56 103 LEU A C 1
ATOM 825 O O . LEU A 1 103 ? -7.675 6.640 19.438 1.00 94.56 103 LEU A O 1
ATOM 829 N N . LYS A 1 104 ? -6.480 8.457 19.951 1.00 94.25 104 LYS A N 1
ATOM 830 C CA . LYS A 1 104 ? -5.181 7.821 19.665 1.00 94.25 104 LYS A CA 1
ATOM 831 C C . LYS A 1 104 ? -4.932 6.547 20.462 1.00 94.25 104 LYS A C 1
ATOM 833 O O . LYS A 1 104 ? -4.355 5.609 19.916 1.00 94.25 104 LYS A O 1
ATOM 838 N N . GLU A 1 105 ? -5.315 6.515 21.736 1.00 95.88 105 GLU A N 1
ATOM 839 C CA . GLU A 1 105 ? -5.097 5.342 22.589 1.00 95.88 105 GLU A CA 1
ATOM 840 C C . GLU A 1 105 ? -6.008 4.185 22.166 1.00 95.88 105 GLU A C 1
ATOM 842 O O . GLU A 1 105 ? -5.539 3.067 21.959 1.00 95.88 105 GLU A O 1
ATOM 847 N N . GLU A 1 106 ? -7.284 4.474 21.922 1.00 97.31 106 GLU A N 1
ATOM 848 C CA . GLU A 1 106 ? -8.281 3.519 21.449 1.00 97.31 106 GLU A CA 1
ATOM 849 C C . GLU A 1 106 ? -7.913 2.931 20.076 1.00 97.31 106 GLU A C 1
ATOM 851 O O . GLU A 1 106 ? -7.996 1.716 19.863 1.00 97.31 106 GLU A O 1
ATOM 856 N N . LEU A 1 107 ? -7.465 3.784 19.147 1.00 97.31 107 LEU A N 1
ATOM 857 C CA . LEU A 1 107 ? -6.981 3.377 17.826 1.00 97.31 107 LEU A CA 1
ATOM 858 C C . LEU A 1 107 ? -5.758 2.471 17.946 1.00 97.31 107 LEU A C 1
ATOM 860 O O . LEU A 1 107 ? -5.722 1.408 17.324 1.00 97.31 107 LEU A O 1
ATOM 864 N N . LYS A 1 108 ? -4.780 2.859 18.771 1.00 97.06 108 LYS A N 1
ATOM 865 C CA . LYS A 1 108 ? -3.569 2.072 19.007 1.00 97.06 108 LYS A CA 1
ATOM 866 C C . LYS A 1 108 ? -3.900 0.683 19.559 1.00 97.06 108 LYS A C 1
ATOM 868 O O . LYS A 1 108 ? -3.467 -0.307 18.974 1.00 97.06 108 LYS A O 1
ATOM 873 N N . ASN A 1 109 ? -4.691 0.602 20.628 1.00 97.12 109 ASN A N 1
ATOM 874 C CA . ASN A 1 109 ? -5.051 -0.673 21.258 1.00 97.12 109 ASN A CA 1
ATOM 875 C C . ASN A 1 109 ? -5.826 -1.580 20.289 1.00 97.12 109 ASN A C 1
ATOM 877 O O . ASN A 1 109 ? -5.609 -2.791 20.250 1.00 97.12 109 ASN A O 1
ATOM 881 N N . THR A 1 110 ? -6.691 -0.997 19.453 1.00 98.00 110 THR A N 1
ATOM 882 C CA . THR A 1 110 ? -7.414 -1.764 18.430 1.00 98.00 110 THR A CA 1
ATOM 883 C C . THR A 1 110 ? -6.478 -2.256 17.326 1.00 98.00 110 THR A C 1
ATOM 885 O O . THR A 1 110 ? -6.616 -3.392 16.886 1.00 98.00 110 THR A O 1
ATOM 888 N N . CYS A 1 111 ? -5.494 -1.461 16.892 1.00 97.62 111 CYS A N 1
ATOM 889 C CA . CYS A 1 111 ? -4.507 -1.911 15.905 1.00 97.62 111 CYS A CA 1
ATOM 890 C C . CYS A 1 111 ? -3.647 -3.064 16.443 1.00 97.62 111 CYS A C 1
ATOM 892 O O . CYS A 1 111 ? -3.429 -4.044 15.733 1.00 97.62 111 CYS A O 1
ATOM 894 N N . GLU A 1 112 ? -3.217 -2.991 17.708 1.00 97.06 112 GLU A N 1
ATOM 895 C CA . GLU A 1 112 ? -2.491 -4.082 18.375 1.00 97.06 112 GLU A CA 1
ATOM 896 C C . GLU A 1 112 ? -3.320 -5.375 18.415 1.00 97.06 112 GLU A C 1
ATOM 898 O O . GLU A 1 112 ? -2.798 -6.459 18.130 1.00 97.06 112 GLU A O 1
ATOM 903 N N . LEU A 1 113 ? -4.622 -5.263 18.700 1.00 97.50 113 LEU A N 1
ATOM 904 C CA . LEU A 1 113 ? -5.540 -6.395 18.649 1.00 97.50 113 LEU A CA 1
ATOM 905 C C . LEU A 1 113 ? -5.639 -6.982 17.235 1.00 97.50 113 LEU A C 1
ATOM 907 O O . LEU A 1 113 ? -5.472 -8.187 17.071 1.00 97.50 113 LEU A O 1
ATOM 911 N N . VAL A 1 114 ? -5.879 -6.146 16.220 1.00 97.50 114 VAL A N 1
ATOM 912 C CA . VAL A 1 114 ? -6.003 -6.568 14.811 1.00 97.50 114 VAL A CA 1
ATOM 913 C C . VAL A 1 114 ? -4.760 -7.335 14.361 1.00 97.50 114 VAL A C 1
ATOM 915 O O . VAL A 1 114 ? -4.879 -8.426 13.804 1.00 97.50 114 VAL A O 1
ATOM 918 N N . SER A 1 115 ? -3.574 -6.794 14.652 1.00 94.19 115 SER A N 1
ATOM 919 C CA . SER A 1 115 ? -2.290 -7.420 14.324 1.00 94.19 115 SER A CA 1
ATOM 920 C C . SER A 1 115 ? -2.115 -8.780 15.005 1.00 94.19 115 SER A C 1
ATOM 922 O O . SER A 1 115 ? -1.603 -9.724 14.404 1.00 94.19 115 SER A O 1
ATOM 924 N N . THR A 1 116 ? -2.572 -8.899 16.254 1.00 95.06 116 THR A N 1
ATOM 925 C CA . THR A 1 116 ? -2.449 -10.126 17.049 1.00 95.06 116 THR A CA 1
ATOM 926 C C . THR A 1 116 ? -3.423 -11.208 16.575 1.00 95.06 116 THR A C 1
ATOM 928 O O . THR A 1 116 ? -2.995 -12.322 16.262 1.00 95.06 116 THR A O 1
ATOM 931 N N . GLU A 1 117 ? -4.713 -10.879 16.477 1.00 95.88 117 GLU A N 1
ATOM 932 C CA . GLU A 1 117 ? -5.784 -11.823 16.126 1.00 95.88 117 GLU A CA 1
ATOM 933 C C . GLU A 1 117 ? -5.667 -12.330 14.686 1.00 95.88 117 GLU A C 1
ATOM 935 O O . GLU A 1 117 ? -5.912 -13.504 14.410 1.00 95.88 117 GLU A O 1
ATOM 940 N N . PHE A 1 118 ? -5.234 -11.469 13.764 1.00 94.62 118 PHE A N 1
ATOM 941 C CA . PHE A 1 118 ? -5.093 -11.808 12.346 1.00 94.62 118 PHE A CA 1
ATOM 942 C C . PHE A 1 118 ? -3.633 -11.943 11.911 1.00 94.62 118 PHE A C 1
ATOM 944 O O . PHE A 1 118 ? -3.299 -11.744 10.744 1.00 94.62 118 PHE A O 1
ATOM 951 N N . SER A 1 119 ? -2.757 -12.323 12.842 1.00 90.00 119 SER A N 1
ATOM 952 C CA . SER A 1 119 ? -1.323 -12.505 12.584 1.00 90.00 119 SER A CA 1
ATOM 953 C C . SER A 1 119 ? -1.007 -13.528 11.485 1.00 90.00 119 SER A C 1
ATOM 955 O O . SER A 1 119 ? 0.038 -13.406 10.848 1.00 90.00 119 SER A O 1
ATOM 957 N N . ASP A 1 120 ? -1.907 -14.484 11.228 1.00 91.75 120 ASP A N 1
ATOM 958 C CA . ASP A 1 120 ? -1.801 -15.482 10.151 1.00 91.75 120 ASP A CA 1
ATOM 959 C C . ASP A 1 120 ? -2.821 -15.272 9.009 1.00 91.75 120 ASP A C 1
ATOM 961 O O . ASP A 1 120 ? -2.693 -15.895 7.954 1.00 91.75 120 ASP A O 1
ATOM 965 N N . ASP A 1 121 ? -3.824 -14.405 9.196 1.00 96.00 121 ASP A N 1
ATOM 966 C CA . ASP A 1 121 ? -4.857 -14.081 8.198 1.00 96.00 121 ASP A CA 1
ATOM 967 C C . ASP A 1 121 ? -4.605 -12.676 7.641 1.00 96.00 121 ASP A C 1
ATOM 969 O O . ASP A 1 121 ? -5.183 -11.669 8.064 1.00 96.00 121 ASP A O 1
ATOM 973 N N . TYR A 1 122 ? -3.657 -12.607 6.708 1.00 95.44 122 TYR A N 1
ATOM 974 C CA . TYR A 1 122 ? -3.166 -11.342 6.175 1.00 95.44 122 TYR A CA 1
ATOM 975 C C . TYR A 1 122 ? -4.256 -10.560 5.447 1.00 95.44 122 TYR A C 1
ATOM 977 O O . TYR A 1 122 ? -4.344 -9.341 5.603 1.00 95.44 122 TYR A O 1
ATOM 985 N N . GLU A 1 123 ? -5.098 -11.241 4.672 1.00 95.81 123 GLU A N 1
ATOM 986 C CA . GLU A 1 123 ? -6.212 -10.625 3.965 1.00 95.81 123 GLU A CA 1
ATOM 987 C C . GLU A 1 123 ? -7.204 -9.982 4.936 1.00 95.81 123 GLU A C 1
ATOM 989 O O . GLU A 1 123 ? -7.582 -8.822 4.729 1.00 95.81 123 GLU A O 1
ATOM 994 N N . ARG A 1 124 ? -7.583 -10.684 6.015 1.00 97.00 124 ARG A N 1
ATOM 995 C CA . ARG A 1 124 ? -8.496 -10.131 7.019 1.00 97.00 124 ARG A CA 1
ATOM 996 C C . ARG A 1 124 ? -7.873 -8.961 7.771 1.00 97.00 124 ARG A C 1
ATOM 998 O O . ARG A 1 124 ? -8.536 -7.939 7.948 1.00 97.00 124 ARG A O 1
ATOM 1005 N N . CYS A 1 125 ? -6.603 -9.073 8.154 1.00 97.56 125 CYS A N 1
ATOM 1006 C CA . CYS A 1 125 ? -5.863 -7.996 8.811 1.00 97.56 125 CYS A CA 1
ATOM 1007 C C . CYS A 1 125 ? -5.873 -6.712 7.962 1.00 97.56 125 CYS A C 1
ATOM 1009 O O . CYS A 1 125 ? -6.285 -5.645 8.419 1.00 97.56 125 CYS A O 1
ATOM 1011 N N . ILE A 1 126 ? -5.527 -6.836 6.676 1.00 97.94 126 ILE A N 1
ATOM 1012 C CA . ILE A 1 126 ? -5.518 -5.735 5.704 1.00 97.94 126 ILE A CA 1
ATOM 1013 C C . ILE A 1 126 ? -6.918 -5.134 5.510 1.00 97.94 126 ILE A C 1
ATOM 1015 O O . ILE A 1 126 ? -7.047 -3.915 5.385 1.00 97.94 126 ILE A O 1
ATOM 1019 N N . GLU A 1 127 ? -7.970 -5.954 5.449 1.00 97.88 127 GLU A N 1
ATOM 1020 C CA . GLU A 1 127 ? -9.353 -5.477 5.328 1.00 97.88 127 GLU A CA 1
ATOM 1021 C C . GLU A 1 127 ? -9.758 -4.617 6.531 1.00 97.88 127 GLU A C 1
ATOM 1023 O O . GLU A 1 127 ? -10.319 -3.531 6.364 1.00 97.88 127 GLU A O 1
ATOM 1028 N N . VAL A 1 128 ? -9.437 -5.072 7.742 1.00 98.00 128 VAL A N 1
ATOM 1029 C CA . VAL A 1 128 ? -9.779 -4.347 8.966 1.00 98.00 128 VAL A CA 1
ATOM 1030 C C . VAL A 1 128 ? -8.945 -3.075 9.113 1.00 98.00 128 VAL A C 1
ATOM 1032 O O . VAL A 1 128 ? -9.499 -2.018 9.414 1.00 98.00 128 VAL A O 1
ATOM 1035 N N . TYR A 1 129 ? -7.650 -3.120 8.803 1.00 98.50 129 TYR A N 1
ATOM 1036 C CA . TYR A 1 129 ? -6.811 -1.922 8.759 1.00 98.50 129 TYR A CA 1
ATOM 1037 C C . TYR A 1 129 ? -7.330 -0.868 7.780 1.00 98.50 129 TYR A C 1
ATOM 1039 O O . TYR A 1 129 ? -7.325 0.316 8.111 1.00 98.50 129 TYR A O 1
ATOM 1047 N N . LYS A 1 130 ? -7.869 -1.261 6.618 1.00 98.31 130 LYS A N 1
ATOM 1048 C CA . LYS A 1 130 ? -8.514 -0.305 5.701 1.00 98.31 130 LYS A CA 1
ATOM 1049 C C . LYS A 1 130 ? -9.698 0.410 6.351 1.00 98.31 130 LYS A C 1
ATOM 1051 O O . LYS A 1 130 ? -9.815 1.616 6.172 1.00 98.31 130 LYS A O 1
ATOM 1056 N N . ARG A 1 131 ? -10.526 -0.294 7.131 1.00 97.94 131 ARG A N 1
ATOM 1057 C CA . ARG A 1 131 ? -11.630 0.325 7.889 1.00 97.94 131 ARG A CA 1
ATOM 1058 C C . ARG A 1 131 ? -11.114 1.292 8.954 1.00 97.94 131 ARG A C 1
ATOM 1060 O O . ARG A 1 131 ? -11.652 2.383 9.089 1.00 97.94 131 ARG A O 1
ATOM 1067 N N . ILE A 1 132 ? -10.046 0.936 9.670 1.00 97.88 132 ILE A N 1
ATOM 1068 C CA . ILE A 1 132 ? -9.413 1.836 10.649 1.00 97.88 132 ILE A CA 1
ATOM 1069 C C . ILE A 1 132 ? -8.875 3.103 9.961 1.00 97.88 132 ILE A C 1
ATOM 1071 O O . ILE A 1 132 ? -9.081 4.205 10.461 1.00 97.88 132 ILE A O 1
ATOM 1075 N N . LEU A 1 133 ? -8.276 2.978 8.775 1.00 97.69 133 LEU A N 1
ATOM 1076 C CA . LEU A 1 133 ? -7.786 4.118 7.988 1.00 97.69 133 LEU A CA 1
ATOM 1077 C C . LEU A 1 133 ? -8.899 5.005 7.396 1.00 97.69 133 LEU A C 1
ATOM 1079 O O . LEU A 1 133 ? -8.613 6.117 6.951 1.00 97.69 133 LEU A O 1
ATOM 1083 N N . GLU A 1 134 ? -10.157 4.548 7.366 1.00 96.19 134 GLU A N 1
ATOM 1084 C CA . GLU A 1 134 ? -11.313 5.412 7.066 1.00 96.19 134 GLU A CA 1
ATOM 1085 C C . GLU A 1 134 ? -11.675 6.320 8.252 1.00 96.19 134 GLU A C 1
ATOM 1087 O O . GLU A 1 134 ? -12.282 7.372 8.052 1.00 96.19 134 GLU A O 1
ATOM 1092 N N . ILE A 1 135 ? -11.303 5.915 9.471 1.00 95.00 135 ILE A N 1
ATOM 1093 C CA . ILE A 1 135 ? -11.502 6.671 10.710 1.00 95.00 135 ILE A CA 1
ATOM 1094 C C . ILE A 1 135 ? -10.358 7.670 10.894 1.00 95.00 135 ILE A C 1
ATOM 1096 O O . ILE A 1 135 ? -10.600 8.870 11.000 1.00 95.00 135 ILE A O 1
ATOM 1100 N N . GLU A 1 136 ? -9.120 7.174 10.896 1.00 95.44 136 GLU A N 1
ATOM 1101 C CA . GLU A 1 136 ? -7.908 7.982 11.038 1.00 95.44 136 GLU A CA 1
ATOM 1102 C C . GLU A 1 136 ? -6.921 7.653 9.907 1.00 95.44 136 GLU A C 1
ATOM 1104 O O . GLU A 1 136 ? -6.236 6.627 9.949 1.00 95.44 136 GLU A O 1
ATOM 1109 N N . PRO A 1 137 ? -6.856 8.498 8.862 1.00 96.00 137 PRO A N 1
ATOM 1110 C CA . PRO A 1 137 ? -5.942 8.296 7.747 1.00 96.00 137 PRO A CA 1
ATOM 1111 C C . PRO A 1 137 ? -4.462 8.514 8.091 1.00 96.00 137 PRO A C 1
ATOM 1113 O O . PRO A 1 137 ? -3.625 8.010 7.341 1.00 96.00 137 PRO A O 1
ATOM 1116 N N . ASP A 1 138 ? -4.136 9.261 9.157 1.00 95.75 138 ASP A N 1
ATOM 1117 C CA . ASP A 1 138 ? -2.766 9.613 9.572 1.00 95.75 138 ASP A CA 1
ATOM 1118 C C . ASP A 1 138 ? -2.194 8.601 10.586 1.00 95.75 138 ASP A C 1
ATOM 1120 O O . ASP A 1 138 ? -1.810 8.942 11.704 1.00 95.75 138 ASP A O 1
ATOM 1124 N N . LEU A 1 139 ? -2.155 7.321 10.199 1.00 95.69 139 LEU A N 1
ATOM 1125 C CA . LEU A 1 139 ? -1.577 6.235 11.002 1.00 95.69 139 LEU A CA 1
ATOM 1126 C C . LEU A 1 139 ? -0.395 5.585 10.276 1.00 95.69 139 LEU A C 1
ATOM 1128 O O . LEU A 1 139 ? -0.549 4.541 9.642 1.00 95.69 139 LEU A O 1
ATOM 1132 N N . GLU A 1 140 ? 0.798 6.180 10.398 1.00 96.06 140 GLU A N 1
ATOM 1133 C CA . GLU A 1 140 ? 2.026 5.701 9.730 1.00 96.06 140 GLU A CA 1
ATOM 1134 C C . GLU A 1 140 ? 2.268 4.197 9.970 1.00 96.06 140 GLU A C 1
ATOM 1136 O O . GLU A 1 140 ? 2.515 3.441 9.029 1.00 96.06 140 GLU A O 1
ATOM 1141 N N . ALA A 1 141 ? 2.103 3.749 11.220 1.00 95.19 141 ALA A N 1
ATOM 1142 C CA . ALA A 1 141 ? 2.296 2.357 11.624 1.00 95.19 141 ALA A CA 1
ATOM 1143 C C . ALA A 1 141 ? 1.391 1.373 10.862 1.00 95.19 141 ALA A C 1
ATOM 1145 O O . ALA A 1 141 ? 1.841 0.298 10.483 1.00 95.19 141 ALA A O 1
ATOM 1146 N N . VAL A 1 142 ? 0.143 1.751 10.567 1.00 97.44 142 VAL A N 1
ATOM 1147 C CA . VAL A 1 142 ? -0.800 0.867 9.864 1.00 97.44 142 VAL A CA 1
ATOM 1148 C C . VAL A 1 142 ? -0.379 0.665 8.406 1.00 97.44 142 VAL A C 1
ATOM 1150 O O . VAL A 1 142 ? -0.454 -0.451 7.894 1.00 97.44 142 VAL A O 1
ATOM 1153 N N . TYR A 1 143 ? 0.123 1.705 7.731 1.00 98.38 143 TYR A N 1
ATOM 1154 C CA . TYR A 1 143 ? 0.655 1.555 6.370 1.00 98.38 143 TYR A CA 1
ATOM 1155 C C . TYR A 1 143 ? 1.927 0.703 6.341 1.00 98.38 143 TYR A C 1
ATOM 1157 O O . TYR A 1 143 ? 2.092 -0.099 5.419 1.00 98.38 143 TYR A O 1
ATOM 1165 N N . LEU A 1 144 ? 2.806 0.852 7.339 1.00 98.00 144 LEU A N 1
ATOM 1166 C CA . LEU A 1 144 ? 3.992 0.005 7.485 1.00 98.00 144 LEU A CA 1
ATOM 1167 C C . LEU A 1 144 ? 3.591 -1.460 7.669 1.00 98.00 144 LEU A C 1
ATOM 1169 O O . LEU A 1 144 ? 4.010 -2.293 6.863 1.00 98.00 144 LEU A O 1
ATOM 1173 N N . ASP A 1 145 ? 2.712 -1.754 8.626 1.00 97.38 145 ASP A N 1
ATOM 1174 C CA . ASP A 1 145 ? 2.216 -3.107 8.886 1.00 97.38 145 ASP A CA 1
ATOM 1175 C C . ASP A 1 145 ? 1.590 -3.723 7.631 1.00 97.38 145 ASP A C 1
ATOM 1177 O O . ASP A 1 145 ? 1.970 -4.815 7.207 1.00 97.38 145 ASP A O 1
ATOM 1181 N N . MET A 1 146 ? 0.675 -3.006 6.971 1.00 98.38 146 MET A N 1
ATOM 1182 C CA . MET A 1 146 ? 0.067 -3.466 5.721 1.00 98.38 146 MET A CA 1
ATOM 1183 C C . MET A 1 146 ? 1.125 -3.752 4.643 1.00 98.38 146 MET A C 1
ATOM 1185 O O . MET A 1 146 ? 1.019 -4.759 3.941 1.00 98.38 146 MET A O 1
ATOM 1189 N N . SER A 1 147 ? 2.157 -2.908 4.511 1.00 98.00 147 SER A N 1
ATOM 1190 C CA . SER A 1 147 ? 3.245 -3.130 3.548 1.00 98.00 147 SER A CA 1
ATOM 1191 C C . SER A 1 147 ? 4.050 -4.396 3.857 1.00 98.00 147 SER A C 1
ATOM 1193 O O . SER A 1 147 ? 4.388 -5.148 2.942 1.00 98.00 147 SER A O 1
ATOM 1195 N N . GLU A 1 148 ? 4.300 -4.690 5.134 1.00 96.94 148 GLU A N 1
ATOM 1196 C CA . GLU A 1 148 ? 4.996 -5.904 5.561 1.00 96.94 148 GLU A CA 1
ATOM 1197 C C . GLU A 1 148 ? 4.154 -7.159 5.327 1.00 96.94 148 GLU A C 1
ATOM 1199 O O . GLU A 1 148 ? 4.684 -8.196 4.921 1.00 96.94 148 GLU A O 1
ATOM 1204 N N . LEU A 1 149 ? 2.838 -7.076 5.540 1.00 97.00 149 LEU A N 1
ATOM 1205 C CA . LEU A 1 149 ? 1.908 -8.167 5.247 1.00 97.00 149 LEU A CA 1
ATOM 1206 C C . LEU A 1 149 ? 1.866 -8.481 3.747 1.00 97.00 149 LEU A C 1
ATOM 1208 O O . LEU A 1 149 ? 1.898 -9.652 3.363 1.00 97.00 149 LEU A O 1
ATOM 1212 N N . TYR A 1 150 ? 1.850 -7.463 2.884 1.00 96.50 150 TYR A N 1
ATOM 1213 C CA . TYR A 1 150 ? 1.968 -7.667 1.437 1.00 96.50 150 TYR A CA 1
ATOM 1214 C C . TYR A 1 150 ? 3.349 -8.214 1.043 1.00 96.50 150 TYR A C 1
ATOM 1216 O O . TYR A 1 150 ? 3.445 -9.121 0.213 1.00 96.50 150 TYR A O 1
ATOM 1224 N N . GLU A 1 151 ? 4.427 -7.742 1.674 1.00 94.94 151 GLU A N 1
ATOM 1225 C CA . GLU A 1 151 ? 5.776 -8.262 1.435 1.00 94.94 151 GLU A CA 1
ATOM 1226 C C . GLU A 1 151 ? 5.890 -9.753 1.797 1.00 94.94 151 GLU A C 1
ATOM 1228 O O . GLU A 1 151 ? 6.453 -10.527 1.016 1.00 94.94 151 GLU A O 1
ATOM 1233 N N . LYS A 1 152 ? 5.309 -10.183 2.927 1.00 94.12 152 LYS A N 1
ATOM 1234 C CA . LYS A 1 152 ? 5.244 -11.598 3.344 1.00 94.12 152 LYS A CA 1
ATOM 1235 C C . LYS A 1 152 ? 4.497 -12.473 2.334 1.00 94.12 152 LYS A C 1
ATOM 1237 O O . LYS A 1 152 ? 4.876 -13.624 2.132 1.00 94.12 152 LYS A O 1
ATOM 1242 N N . GLN A 1 153 ? 3.495 -11.918 1.655 1.00 93.19 153 GLN A N 1
ATOM 1243 C CA . GLN A 1 153 ? 2.762 -12.581 0.569 1.00 93.19 153 GLN A CA 1
ATOM 1244 C C . GLN A 1 153 ? 3.512 -12.563 -0.777 1.00 93.19 153 GLN A C 1
ATOM 1246 O O . GLN A 1 153 ? 3.054 -13.155 -1.754 1.00 93.19 153 GLN A O 1
ATOM 1251 N N . GLY A 1 154 ? 4.661 -11.883 -0.865 1.00 91.19 154 GLY A N 1
ATOM 1252 C CA . GLY A 1 154 ? 5.396 -11.674 -2.118 1.00 91.19 154 GLY A CA 1
ATOM 1253 C C . GLY A 1 154 ? 4.756 -10.640 -3.054 1.00 91.19 154 GLY A C 1
ATOM 1254 O O . GLY A 1 154 ? 5.205 -10.476 -4.192 1.00 91.19 154 GLY A O 1
ATOM 1255 N N . MET A 1 155 ? 3.737 -9.930 -2.570 1.00 92.12 155 MET A N 1
ATOM 1256 C CA . MET A 1 155 ? 2.977 -8.884 -3.253 1.00 92.12 155 MET A CA 1
ATOM 1257 C C . MET A 1 155 ? 3.697 -7.538 -3.101 1.00 92.12 155 MET A C 1
ATOM 1259 O O . MET A 1 155 ? 3.232 -6.613 -2.440 1.00 92.12 155 MET A O 1
ATOM 1263 N N . LEU A 1 156 ? 4.913 -7.458 -3.654 1.00 92.12 156 LEU A N 1
ATOM 1264 C CA . LEU A 1 156 ? 5.781 -6.283 -3.493 1.00 92.12 156 LEU A CA 1
ATOM 1265 C C . LEU A 1 156 ? 5.169 -5.010 -4.089 1.00 92.12 156 LEU A C 1
ATOM 1267 O O . LEU A 1 156 ? 5.467 -3.918 -3.610 1.00 92.12 156 LEU A O 1
ATOM 1271 N N . ASP A 1 157 ? 4.315 -5.145 -5.103 1.00 88.06 157 ASP A N 1
ATOM 1272 C CA . ASP A 1 157 ? 3.695 -3.990 -5.741 1.00 88.06 157 ASP A CA 1
ATOM 1273 C C . ASP A 1 157 ? 2.671 -3.338 -4.842 1.00 88.06 157 ASP A C 1
ATOM 1275 O O . ASP A 1 157 ? 2.716 -2.134 -4.606 1.00 88.06 157 ASP A O 1
ATOM 1279 N N . GLU A 1 158 ? 1.782 -4.161 -4.303 1.00 92.94 158 GLU A N 1
ATOM 1280 C CA . GLU A 1 158 ? 0.755 -3.745 -3.373 1.00 92.94 158 GLU A CA 1
ATOM 1281 C C . GLU A 1 158 ? 1.383 -3.157 -2.104 1.00 92.94 158 GLU A C 1
ATOM 1283 O O . GLU A 1 158 ? 0.892 -2.150 -1.591 1.00 92.94 158 GLU A O 1
ATOM 1288 N N . ALA A 1 159 ? 2.519 -3.707 -1.655 1.00 95.88 159 ALA A N 1
ATOM 1289 C CA . ALA A 1 159 ? 3.299 -3.141 -0.557 1.00 95.88 159 ALA A CA 1
ATOM 1290 C C . ALA A 1 159 ? 3.775 -1.707 -0.861 1.00 95.88 159 ALA A C 1
ATOM 1292 O O . ALA A 1 159 ? 3.580 -0.812 -0.039 1.00 95.88 159 ALA A O 1
ATOM 1293 N N . VAL A 1 160 ? 4.344 -1.461 -2.049 1.00 94.75 160 VAL A N 1
ATOM 1294 C CA . VAL A 1 160 ? 4.757 -0.111 -2.476 1.00 94.75 160 VAL A CA 1
ATOM 1295 C C . VAL A 1 160 ? 3.551 0.819 -2.596 1.00 94.75 160 VAL A C 1
ATOM 1297 O O . VAL A 1 160 ? 3.595 1.923 -2.063 1.00 94.75 160 VAL A O 1
ATOM 1300 N N . THR A 1 161 ? 2.455 0.372 -3.217 1.00 93.12 161 THR A N 1
ATOM 1301 C CA . THR A 1 161 ? 1.233 1.178 -3.375 1.00 93.12 161 THR A CA 1
ATOM 1302 C C . THR A 1 161 ? 0.675 1.648 -2.031 1.00 93.12 161 THR A C 1
ATOM 1304 O O . THR A 1 161 ? 0.287 2.810 -1.896 1.00 93.12 161 THR A O 1
ATOM 1307 N N . VAL A 1 162 ? 0.651 0.776 -1.018 1.00 96.50 162 VAL A N 1
ATOM 1308 C CA . VAL A 1 162 ? 0.202 1.152 0.330 1.00 96.50 162 VAL A CA 1
ATOM 1309 C C . VAL A 1 162 ? 1.110 2.207 0.951 1.00 96.50 162 VAL A C 1
ATOM 1311 O O . VAL A 1 162 ? 0.600 3.184 1.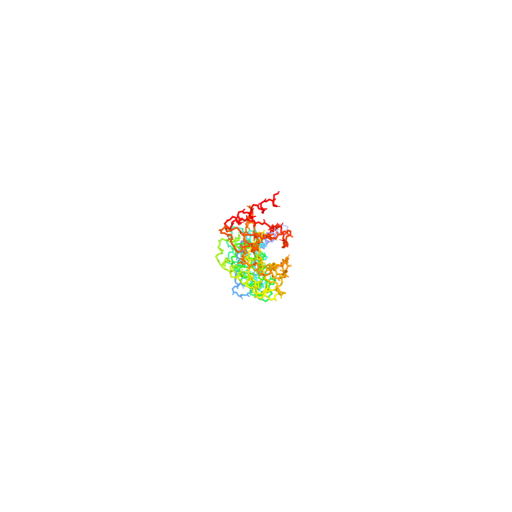497 1.00 96.50 162 VAL A O 1
ATOM 1314 N N . LEU A 1 163 ? 2.432 2.062 0.837 1.00 97.19 163 LEU A N 1
ATOM 1315 C CA . LEU A 1 163 ? 3.381 3.052 1.357 1.00 97.19 163 LEU A CA 1
ATOM 1316 C C . LEU A 1 163 ? 3.231 4.402 0.651 1.00 97.19 163 LEU A C 1
ATOM 1318 O O . LEU A 1 163 ? 3.220 5.442 1.310 1.00 97.19 163 LEU A O 1
ATOM 1322 N N . THR A 1 164 ? 3.056 4.400 -0.674 1.00 94.50 164 THR A N 1
ATOM 1323 C CA . THR A 1 164 ? 2.783 5.616 -1.448 1.00 94.50 164 THR A CA 1
ATOM 1324 C C . THR A 1 164 ? 1.502 6.293 -0.960 1.00 94.50 164 THR A C 1
ATOM 1326 O O . THR A 1 164 ? 1.534 7.485 -0.659 1.00 94.50 164 THR A O 1
ATOM 1329 N N . SER A 1 165 ? 0.410 5.540 -0.778 1.00 95.25 165 SER A N 1
ATOM 1330 C CA . SER A 1 165 ? -0.837 6.088 -0.229 1.00 95.25 165 SER A CA 1
ATOM 1331 C C . SER A 1 165 ? -0.659 6.639 1.190 1.00 95.25 165 SER A C 1
ATOM 1333 O O . SER A 1 165 ? -1.221 7.689 1.500 1.00 95.25 165 SER A O 1
ATOM 1335 N N . GLY A 1 166 ? 0.123 5.971 2.041 1.00 97.12 166 GLY A N 1
ATOM 1336 C CA . GLY A 1 166 ? 0.438 6.459 3.383 1.00 97.12 166 GLY A CA 1
ATOM 1337 C C . GLY A 1 166 ? 1.186 7.791 3.349 1.00 97.12 166 GLY A C 1
ATOM 1338 O O . GLY A 1 166 ? 0.809 8.728 4.040 1.00 97.12 166 GLY A O 1
ATOM 1339 N N . LYS A 1 167 ? 2.178 7.949 2.465 1.00 96.00 167 LYS A N 1
ATOM 1340 C CA . LYS A 1 167 ? 2.957 9.197 2.317 1.00 96.00 167 LYS A CA 1
ATOM 1341 C C . LYS A 1 167 ? 2.143 10.407 1.853 1.00 96.00 167 LYS A C 1
ATOM 1343 O O . LYS A 1 167 ? 2.603 11.546 2.011 1.00 96.00 167 LYS A O 1
ATOM 1348 N N . GLU A 1 168 ? 1.005 10.169 1.210 1.00 95.25 168 GLU A N 1
ATOM 1349 C CA . GLU A 1 168 ? 0.059 11.210 0.803 1.00 95.25 168 GLU A CA 1
ATOM 1350 C C . GLU A 1 168 ? -0.852 11.646 1.952 1.00 95.25 168 GLU A C 1
ATOM 1352 O O . GLU A 1 168 ? -1.261 12.805 1.996 1.00 95.25 168 GLU A O 1
ATOM 1357 N N . LYS A 1 169 ? -1.162 10.726 2.872 1.00 96.31 169 LYS A N 1
ATOM 1358 C CA . LYS A 1 169 ? -2.129 10.930 3.955 1.00 96.31 169 LYS A CA 1
ATOM 1359 C C . LYS A 1 169 ? -1.481 11.313 5.283 1.00 96.31 169 LYS A C 1
ATOM 1361 O O . LYS A 1 169 ? -2.084 12.068 6.038 1.00 96.31 169 LYS A O 1
ATOM 1366 N N . CYS A 1 170 ? -0.274 10.821 5.547 1.00 95.88 170 CYS A N 1
ATOM 1367 C CA . CYS A 1 170 ? 0.409 11.008 6.816 1.00 95.88 170 CYS A CA 1
ATOM 1368 C C . CYS A 1 170 ? 1.241 12.291 6.870 1.00 95.88 170 CYS A C 1
ATOM 1370 O O . CYS A 1 170 ? 1.897 12.681 5.894 1.00 95.88 170 CYS A O 1
ATOM 1372 N N . ASN A 1 171 ? 1.255 12.921 8.046 1.00 92.88 171 ASN A N 1
ATOM 1373 C CA . ASN A 1 171 ? 2.105 14.081 8.314 1.00 92.88 171 ASN A CA 1
ATOM 1374 C C . ASN A 1 171 ? 3.573 13.666 8.492 1.00 92.88 171 ASN A C 1
ATOM 1376 O O . ASN A 1 171 ? 4.475 14.278 7.910 1.00 92.88 171 ASN A O 1
ATOM 1380 N N . GLU A 1 172 ? 3.802 12.606 9.266 1.00 92.12 172 GLU A N 1
ATOM 1381 C CA . GLU A 1 172 ? 5.100 11.951 9.425 1.00 92.12 172 GLU A CA 1
ATOM 1382 C C . GLU A 1 172 ? 5.185 10.783 8.439 1.00 92.12 172 GLU A C 1
ATOM 1384 O O . GLU A 1 172 ? 4.281 9.957 8.353 1.00 92.12 172 GLU A O 1
ATOM 1389 N N . LYS A 1 173 ? 6.234 10.767 7.611 1.00 94.69 173 LYS A N 1
ATOM 1390 C CA . LYS A 1 173 ? 6.351 9.804 6.501 1.00 94.69 173 LYS A CA 1
ATOM 1391 C C . LYS A 1 173 ? 7.776 9.368 6.201 1.00 94.69 173 LYS A C 1
ATOM 1393 O O . LYS A 1 173 ? 8.075 8.914 5.091 1.00 94.69 173 LYS A O 1
ATOM 1398 N N . GLU A 1 174 ? 8.678 9.598 7.148 1.00 95.12 174 GLU A N 1
ATOM 1399 C CA . GLU A 1 174 ? 10.092 9.260 6.996 1.00 95.12 174 GLU A CA 1
ATOM 1400 C C . GLU A 1 174 ? 10.255 7.744 6.872 1.00 95.12 174 GLU A C 1
ATOM 1402 O O . GLU A 1 174 ? 10.861 7.283 5.903 1.00 95.12 174 GLU A O 1
ATOM 1407 N N . GLN A 1 175 ? 9.599 6.978 7.750 1.00 96.31 175 GLN A N 1
ATOM 1408 C CA . GLN A 1 175 ? 9.675 5.517 7.747 1.00 96.31 175 GLN A CA 1
ATOM 1409 C C . GLN A 1 175 ? 9.010 4.939 6.497 1.00 96.31 175 GLN A C 1
ATOM 1411 O O . GLN A 1 175 ? 9.556 4.040 5.858 1.00 96.31 175 GLN A O 1
ATOM 1416 N N . LEU A 1 176 ? 7.869 5.507 6.083 1.00 97.56 176 LEU A N 1
ATOM 1417 C CA . LEU A 1 176 ? 7.211 5.105 4.835 1.00 97.56 176 LEU A CA 1
ATOM 1418 C C . LEU A 1 176 ? 8.113 5.323 3.617 1.00 97.56 176 LEU A C 1
ATOM 1420 O O . LEU A 1 176 ? 8.179 4.475 2.730 1.00 97.56 176 LEU A O 1
ATOM 1424 N N . THR A 1 177 ? 8.814 6.459 3.569 1.00 96.06 177 THR A N 1
ATOM 1425 C CA . THR A 1 177 ? 9.714 6.802 2.460 1.00 96.06 177 THR A CA 1
ATOM 1426 C C . THR A 1 177 ? 10.932 5.884 2.422 1.00 96.06 177 THR A C 1
ATOM 1428 O O . THR A 1 177 ? 11.333 5.450 1.341 1.00 96.06 177 THR A O 1
ATOM 1431 N N . GLU A 1 178 ? 11.510 5.578 3.584 1.00 97.50 178 GLU A N 1
ATOM 1432 C CA . GLU A 1 178 ? 12.626 4.640 3.710 1.00 97.50 178 GLU A CA 1
ATOM 1433 C C . GLU A 1 178 ? 12.220 3.242 3.232 1.00 97.50 178 GLU A C 1
ATOM 1435 O O . GLU A 1 178 ? 12.817 2.719 2.285 1.00 97.50 178 GLU A O 1
ATOM 1440 N N . LYS A 1 179 ? 11.137 2.688 3.793 1.00 97.81 179 LYS A N 1
ATOM 1441 C CA . LYS A 1 179 ? 10.623 1.360 3.440 1.00 97.81 179 LYS A CA 1
ATOM 1442 C C . LYS A 1 179 ? 10.257 1.256 1.956 1.00 97.81 179 LYS A C 1
ATOM 1444 O O . LYS A 1 179 ? 10.568 0.258 1.306 1.00 97.81 179 LYS A O 1
ATOM 1449 N N . GLU A 1 180 ? 9.644 2.292 1.380 1.00 95.88 180 GLU A N 1
ATOM 1450 C CA . GLU A 1 180 ? 9.313 2.324 -0.050 1.00 95.88 180 GLU A CA 1
ATOM 1451 C C . GLU A 1 180 ? 10.582 2.274 -0.915 1.00 95.88 180 GLU A C 1
ATOM 1453 O O . GLU A 1 180 ? 10.630 1.550 -1.911 1.00 95.88 180 GLU A O 1
ATOM 1458 N N . GLY A 1 181 ? 11.630 3.010 -0.530 1.00 94.62 181 GLY A N 1
ATOM 1459 C CA . GLY A 1 181 ? 12.921 2.997 -1.216 1.00 94.62 181 GLY A CA 1
ATOM 1460 C C . GLY A 1 181 ? 13.589 1.619 -1.195 1.00 94.62 181 GLY A C 1
ATOM 1461 O O . GLY A 1 181 ? 14.095 1.158 -2.225 1.00 94.62 181 GLY A O 1
ATOM 1462 N N . GLU A 1 182 ? 13.550 0.933 -0.050 1.00 96.25 182 GLU A N 1
ATOM 1463 C CA . GLU A 1 182 ? 14.040 -0.442 0.091 1.00 96.25 182 GLU A CA 1
ATOM 1464 C C . GLU A 1 182 ? 13.291 -1.412 -0.828 1.00 96.25 182 GLU A C 1
ATOM 1466 O O . GLU A 1 182 ? 13.914 -2.175 -1.578 1.00 96.25 182 GLU A O 1
ATOM 1471 N N . LEU A 1 183 ? 11.956 -1.352 -0.826 1.00 95.44 183 LEU A N 1
ATOM 1472 C CA . LEU A 1 183 ? 11.124 -2.207 -1.668 1.00 95.44 183 LEU A CA 1
ATOM 1473 C C . LEU A 1 183 ? 11.333 -1.918 -3.154 1.00 95.44 183 LEU A C 1
ATOM 1475 O O . LEU A 1 183 ? 11.499 -2.856 -3.932 1.00 95.44 183 LEU A O 1
ATOM 1479 N N . LYS A 1 184 ? 11.431 -0.648 -3.561 1.00 93.62 184 LYS A N 1
ATOM 1480 C CA . LYS A 1 184 ? 11.733 -0.274 -4.953 1.00 93.62 184 LYS A CA 1
ATOM 1481 C C . LYS A 1 184 ? 13.083 -0.815 -5.413 1.00 93.62 184 LYS A C 1
ATOM 1483 O O . LYS A 1 184 ? 13.206 -1.269 -6.551 1.00 93.62 184 LYS A O 1
ATOM 1488 N N . LYS A 1 185 ? 14.095 -0.830 -4.540 1.00 94.06 185 LYS A N 1
ATOM 1489 C CA . LYS A 1 185 ? 15.386 -1.463 -4.842 1.00 94.06 185 LYS A CA 1
ATOM 1490 C C . LYS A 1 185 ? 15.238 -2.979 -5.021 1.00 94.06 185 LYS A C 1
ATOM 1492 O O . LYS A 1 185 ? 15.746 -3.520 -6.002 1.00 94.06 185 LYS A O 1
ATOM 1497 N N . LYS A 1 186 ? 14.509 -3.646 -4.123 1.00 94.69 186 LYS A N 1
ATOM 1498 C CA . LYS A 1 186 ? 14.237 -5.092 -4.187 1.00 94.69 186 LYS A CA 1
ATOM 1499 C C . LYS A 1 186 ? 13.463 -5.480 -5.453 1.00 94.69 186 LYS A C 1
ATOM 1501 O O . LYS A 1 186 ? 13.818 -6.457 -6.110 1.00 94.69 186 LYS A O 1
ATOM 1506 N N . ILE A 1 187 ? 12.449 -4.700 -5.831 1.00 94.31 187 ILE A N 1
ATOM 1507 C CA . ILE A 1 187 ? 11.686 -4.880 -7.074 1.00 94.31 187 ILE A CA 1
ATOM 1508 C C . ILE A 1 187 ? 12.609 -4.713 -8.279 1.00 94.31 187 ILE A C 1
ATOM 1510 O O . ILE A 1 187 ? 12.670 -5.608 -9.117 1.00 94.31 187 ILE A O 1
ATOM 1514 N N . LYS A 1 188 ? 13.398 -3.634 -8.341 1.00 95.06 188 LYS A N 1
ATOM 1515 C CA . LYS A 1 188 ? 14.361 -3.421 -9.429 1.00 95.06 188 LYS A CA 1
ATOM 1516 C C . LYS A 1 188 ? 15.310 -4.610 -9.606 1.00 95.06 188 LYS A C 1
ATOM 1518 O O . LYS A 1 188 ? 15.536 -5.042 -10.733 1.00 95.06 188 LYS A O 1
ATOM 1523 N N . GLU A 1 189 ? 15.865 -5.141 -8.517 1.00 94.88 189 GLU A N 1
ATOM 1524 C CA . GLU A 1 189 ? 16.748 -6.316 -8.549 1.00 94.88 189 GLU A CA 1
ATOM 1525 C C . GLU A 1 189 ? 16.016 -7.572 -9.050 1.00 94.88 189 GLU A C 1
ATOM 1527 O O . GLU A 1 189 ? 16.539 -8.285 -9.909 1.00 94.88 189 GLU A O 1
ATOM 1532 N N . LYS A 1 190 ? 14.781 -7.806 -8.583 1.00 94.38 190 LYS A N 1
ATOM 1533 C CA . LYS A 1 190 ? 13.919 -8.906 -9.043 1.00 94.38 190 LYS A CA 1
ATOM 1534 C C . LYS A 1 190 ? 13.632 -8.809 -10.544 1.00 94.38 190 LYS A C 1
ATOM 1536 O O . LYS A 1 190 ? 13.819 -9.787 -11.263 1.00 94.38 190 LYS A O 1
ATOM 1541 N N . LEU A 1 191 ? 13.197 -7.643 -11.021 1.00 95.50 191 LEU A N 1
ATOM 1542 C CA . LEU A 1 191 ? 12.876 -7.425 -12.433 1.00 95.50 191 LEU A CA 1
ATOM 1543 C C . LEU A 1 191 ? 14.119 -7.540 -13.317 1.00 95.50 191 LEU A C 1
ATOM 1545 O O . LEU A 1 191 ? 14.066 -8.118 -14.400 1.00 95.50 191 LEU A O 1
ATOM 1549 N N . PHE A 1 192 ? 15.262 -7.057 -12.831 1.00 94.38 192 PHE A N 1
ATOM 1550 C CA . PHE A 1 192 ? 16.531 -7.228 -13.521 1.00 94.38 192 PHE A CA 1
A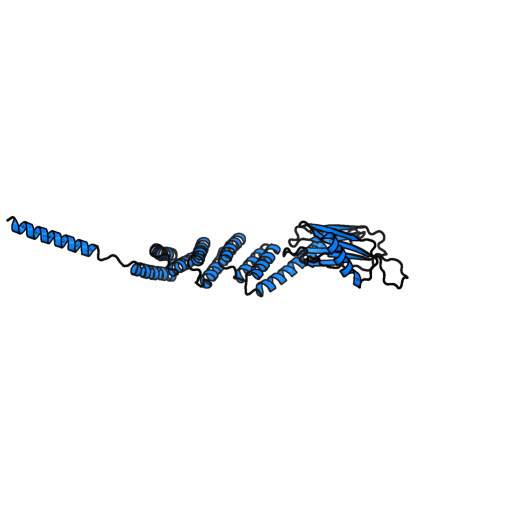TOM 1551 C C . PHE A 1 192 ? 16.931 -8.706 -13.643 1.00 94.38 192 PHE A C 1
ATOM 1553 O O . PHE A 1 192 ? 17.301 -9.137 -14.734 1.00 94.38 192 PHE A O 1
ATOM 1560 N N . SER A 1 193 ? 16.805 -9.503 -12.573 1.00 94.62 193 SER A N 1
ATOM 1561 C CA . SER A 1 193 ? 17.035 -10.959 -12.634 1.00 94.62 193 SER A CA 1
ATOM 1562 C C . SER A 1 193 ? 16.109 -11.626 -13.647 1.00 94.62 193 SER A C 1
ATOM 1564 O O . SER A 1 193 ? 16.560 -12.414 -14.473 1.00 94.62 193 SER A O 1
ATOM 1566 N N . LEU A 1 194 ? 14.830 -11.242 -13.649 1.00 94.69 194 LEU A N 1
ATOM 1567 C CA . LEU A 1 194 ? 13.835 -11.792 -14.563 1.00 94.69 194 LEU A CA 1
ATOM 1568 C C . LEU A 1 194 ? 14.190 -11.537 -16.035 1.00 94.69 194 LEU A C 1
ATOM 1570 O O . LEU A 1 194 ? 14.057 -12.439 -16.861 1.00 94.69 194 LEU A O 1
ATOM 1574 N N . ILE A 1 195 ? 14.683 -10.338 -16.363 1.00 94.19 195 ILE A N 1
ATOM 1575 C CA . ILE A 1 195 ? 15.184 -10.023 -17.709 1.00 94.19 195 ILE A CA 1
ATOM 1576 C C . ILE A 1 195 ? 16.381 -10.905 -18.063 1.00 94.19 195 ILE A C 1
ATOM 1578 O O . ILE A 1 195 ? 16.442 -11.436 -19.174 1.00 94.19 195 ILE A O 1
ATOM 1582 N N . ARG A 1 196 ? 17.314 -11.091 -17.122 1.00 92.94 196 ARG A N 1
ATOM 1583 C CA . ARG A 1 196 ? 18.510 -11.907 -17.354 1.00 92.94 196 ARG A CA 1
ATOM 1584 C C . ARG A 1 196 ? 18.184 -13.366 -17.625 1.00 92.94 196 ARG A C 1
ATOM 1586 O O . ARG A 1 196 ? 18.755 -13.966 -18.527 1.00 92.94 196 ARG A O 1
ATOM 1593 N N . GLU A 1 197 ? 17.243 -13.909 -16.866 1.00 93.19 197 GLU A N 1
ATOM 1594 C CA . GLU A 1 197 ? 16.795 -15.293 -16.987 1.00 93.19 197 GLU A CA 1
ATOM 1595 C C . GLU A 1 197 ? 15.985 -15.537 -18.264 1.00 93.19 197 GLU A C 1
ATOM 1597 O O . GLU A 1 197 ? 16.128 -16.584 -18.894 1.00 93.19 197 GLU A O 1
ATOM 1602 N N . LYS A 1 198 ? 15.122 -14.589 -18.654 1.00 92.38 198 LYS A N 1
ATOM 1603 C CA . LYS A 1 198 ? 14.240 -14.760 -19.816 1.00 92.38 198 LYS A CA 1
ATOM 1604 C C . LYS A 1 198 ? 14.896 -14.408 -21.146 1.00 92.38 198 LYS A C 1
ATOM 1606 O O . LYS A 1 198 ? 14.570 -15.043 -22.149 1.00 92.38 198 LYS A O 1
ATOM 1611 N N . PHE A 1 199 ? 15.752 -13.387 -21.182 1.00 90.56 199 PHE A N 1
ATOM 1612 C CA . PHE A 1 199 ? 16.101 -12.728 -22.441 1.00 90.56 199 PHE A CA 1
ATOM 1613 C C . PHE A 1 199 ? 17.590 -12.619 -22.729 1.00 90.56 199 PHE A C 1
ATOM 1615 O O . PHE A 1 199 ? 17.982 -12.918 -23.851 1.00 90.56 199 PHE A O 1
ATOM 1622 N N . SER A 1 200 ? 18.400 -12.152 -21.778 1.00 82.31 200 SER A N 1
ATOM 1623 C CA . SER A 1 200 ? 19.822 -11.887 -22.026 1.00 82.31 200 SER A CA 1
ATOM 1624 C C . SER A 1 200 ? 20.603 -11.803 -20.724 1.00 82.31 200 SER A C 1
ATOM 1626 O O . SER A 1 200 ? 20.311 -10.945 -19.894 1.00 82.31 200 SER A O 1
ATOM 1628 N N . GLU A 1 201 ? 21.624 -12.646 -20.550 1.00 78.62 201 GLU A N 1
ATOM 1629 C CA . GLU A 1 201 ? 22.414 -12.693 -19.310 1.00 78.62 201 GLU A CA 1
ATOM 1630 C C . GLU A 1 201 ? 23.092 -11.359 -18.964 1.00 78.62 201 GLU A C 1
ATOM 1632 O O . GLU A 1 201 ? 23.336 -11.100 -17.785 1.00 78.62 201 GLU A O 1
ATOM 1637 N N . GLU A 1 202 ? 23.377 -10.508 -19.951 1.00 84.31 202 GLU A N 1
ATOM 1638 C CA . GLU A 1 202 ? 23.981 -9.188 -19.761 1.00 84.31 202 GLU A CA 1
ATOM 1639 C C . GLU A 1 202 ? 23.309 -8.155 -20.682 1.00 84.31 202 GLU A C 1
ATOM 1641 O O . GLU A 1 202 ? 23.823 -7.845 -21.762 1.00 84.31 202 GLU A O 1
ATOM 1646 N N . PRO A 1 203 ? 22.146 -7.599 -20.283 1.00 88.94 203 PRO A N 1
ATOM 1647 C CA . PRO A 1 203 ? 21.542 -6.501 -21.024 1.00 88.94 203 PRO A CA 1
ATOM 1648 C C . PRO A 1 203 ? 22.497 -5.301 -21.025 1.00 88.94 203 PRO A C 1
ATOM 1650 O O . PRO A 1 203 ? 23.143 -4.980 -20.027 1.00 88.94 203 PRO A O 1
ATOM 1653 N N . MET A 1 204 ? 22.560 -4.606 -22.154 1.00 87.81 204 MET A N 1
ATOM 1654 C CA . MET A 1 204 ? 23.507 -3.513 -22.384 1.00 87.81 204 MET A CA 1
ATOM 1655 C C . MET A 1 204 ? 23.096 -2.215 -21.697 1.00 87.81 204 MET A C 1
ATOM 1657 O O . MET A 1 204 ? 23.931 -1.353 -21.423 1.00 87.81 204 MET A O 1
ATOM 1661 N N . GLY A 1 205 ? 21.812 -2.062 -21.394 1.00 88.31 205 GLY A N 1
ATOM 1662 C CA . GLY A 1 205 ? 21.363 -1.040 -20.468 1.00 88.31 205 GLY A CA 1
ATOM 1663 C C . GLY A 1 205 ? 19.941 -1.266 -20.007 1.00 88.31 205 GLY A C 1
ATOM 1664 O O . GLY A 1 205 ? 19.149 -1.941 -20.664 1.00 88.31 205 GLY A O 1
ATOM 1665 N N . ILE A 1 206 ? 19.655 -0.689 -18.846 1.00 93.12 206 ILE A N 1
ATOM 1666 C CA . ILE A 1 206 ? 18.381 -0.803 -18.153 1.00 93.12 206 ILE A CA 1
ATOM 1667 C C . ILE A 1 206 ? 17.952 0.564 -17.637 1.00 93.12 206 ILE A C 1
ATOM 1669 O O . ILE A 1 206 ? 18.781 1.356 -17.185 1.00 93.12 206 ILE A O 1
ATOM 1673 N N . SER A 1 207 ? 16.652 0.809 -17.627 1.00 95.12 207 SER A N 1
ATOM 1674 C CA . SER A 1 207 ? 16.038 1.916 -16.913 1.00 95.12 207 SER A CA 1
ATOM 1675 C C . SER A 1 207 ? 14.887 1.388 -16.081 1.00 95.12 207 SER A C 1
ATOM 1677 O O . SER A 1 207 ? 13.979 0.781 -16.631 1.00 95.12 207 SER A O 1
ATOM 1679 N N . TYR A 1 208 ? 14.931 1.663 -14.781 1.00 95.56 208 TYR A N 1
ATOM 1680 C CA . TYR A 1 208 ? 13.841 1.403 -13.847 1.00 95.56 208 TYR A CA 1
ATOM 1681 C C . TYR A 1 208 ? 13.295 2.744 -13.367 1.00 95.56 208 TYR A C 1
ATOM 1683 O O . TYR A 1 208 ? 14.062 3.513 -12.777 1.00 95.56 208 TYR A O 1
ATOM 1691 N N . ASP A 1 209 ? 12.043 3.042 -13.689 1.00 94.69 209 ASP A N 1
ATOM 1692 C CA . ASP A 1 209 ? 11.389 4.324 -13.407 1.00 94.69 209 ASP A CA 1
ATOM 1693 C C . ASP A 1 209 ? 9.865 4.182 -13.537 1.00 94.69 209 ASP A C 1
ATOM 1695 O O . ASP A 1 209 ? 9.398 3.154 -14.014 1.00 94.69 209 ASP A O 1
ATOM 1699 N N . ASP A 1 210 ? 9.121 5.208 -13.133 1.00 93.56 210 ASP A N 1
ATOM 1700 C CA . ASP A 1 210 ? 7.674 5.317 -13.372 1.00 93.56 210 ASP A CA 1
ATOM 1701 C C . ASP A 1 210 ? 7.444 5.971 -14.742 1.00 93.56 210 ASP A C 1
ATOM 1703 O O . ASP A 1 210 ? 7.594 7.190 -14.908 1.00 93.56 210 ASP A O 1
ATOM 1707 N N . PHE A 1 211 ? 7.203 5.149 -15.767 1.00 94.81 211 PHE A N 1
ATOM 1708 C CA . PHE A 1 211 ? 7.197 5.622 -17.151 1.00 94.81 211 PHE A CA 1
ATOM 1709 C C . PHE A 1 211 ? 5.896 6.302 -17.567 1.00 94.81 211 PHE A C 1
ATOM 1711 O O . PHE A 1 211 ? 5.916 7.051 -18.545 1.00 94.81 211 PHE A O 1
ATOM 1718 N N . ASP A 1 212 ? 4.780 6.072 -16.877 1.00 91.94 212 ASP A N 1
ATOM 1719 C CA . ASP A 1 212 ? 3.482 6.686 -17.178 1.00 91.94 212 ASP A CA 1
ATOM 1720 C C . ASP A 1 212 ? 2.873 7.515 -16.044 1.00 91.94 212 ASP A C 1
ATOM 1722 O O . ASP A 1 212 ? 1.788 8.070 -16.231 1.00 91.94 212 ASP A O 1
ATOM 1726 N N . LEU A 1 213 ? 3.631 7.730 -14.967 1.00 91.56 213 LEU A N 1
ATOM 1727 C CA . LEU A 1 213 ? 3.259 8.520 -13.794 1.00 91.56 213 LEU A CA 1
ATOM 1728 C C . LEU A 1 213 ? 2.049 7.937 -13.050 1.00 91.56 213 LEU A C 1
ATOM 1730 O O . LEU A 1 213 ? 1.250 8.689 -12.483 1.00 91.56 213 LEU A O 1
ATOM 1734 N N . ASP A 1 214 ? 1.898 6.611 -13.065 1.00 88.44 214 ASP A N 1
ATOM 1735 C CA . ASP A 1 214 ? 0.829 5.905 -12.353 1.00 88.44 214 ASP A CA 1
ATOM 1736 C C . ASP A 1 214 ? 1.233 5.470 -10.926 1.00 88.44 214 ASP A C 1
ATOM 1738 O O . ASP A 1 214 ? 0.421 4.914 -10.179 1.00 88.44 214 ASP A O 1
ATOM 1742 N N . GLY A 1 215 ? 2.472 5.776 -10.523 1.00 85.75 215 GLY A N 1
ATOM 1743 C CA . GLY A 1 215 ? 3.060 5.430 -9.232 1.00 85.75 215 GLY A CA 1
ATOM 1744 C C . GLY A 1 215 ? 3.730 4.056 -9.210 1.00 85.75 215 GLY A C 1
ATOM 1745 O O . GLY A 1 215 ? 4.466 3.760 -8.259 1.00 85.75 215 GLY A O 1
ATOM 1746 N N . ARG A 1 216 ? 3.524 3.226 -10.236 1.00 87.56 216 ARG A N 1
ATOM 1747 C CA . ARG A 1 216 ? 4.208 1.946 -10.420 1.00 87.56 216 ARG A CA 1
ATOM 1748 C C . ARG A 1 216 ? 5.469 2.163 -11.240 1.00 87.56 216 ARG A C 1
ATOM 1750 O O . ARG A 1 216 ? 5.639 3.166 -11.911 1.00 87.56 216 ARG A O 1
ATOM 1757 N N . HIS A 1 217 ? 6.463 1.324 -11.000 1.00 91.94 217 HIS A N 1
ATOM 1758 C CA . HIS A 1 217 ? 7.764 1.443 -11.638 1.00 91.94 217 HIS A CA 1
ATOM 1759 C C . HIS A 1 217 ? 8.003 0.231 -12.521 1.00 91.94 217 HIS A C 1
ATOM 1761 O O . HIS A 1 217 ? 7.950 -0.915 -12.073 1.00 91.94 217 HIS A O 1
ATOM 1767 N N . GLU A 1 218 ? 8.352 0.487 -13.768 1.00 94.31 218 GLU A N 1
ATOM 1768 C CA . GLU A 1 218 ? 8.632 -0.532 -14.761 1.00 94.31 218 GLU A CA 1
ATOM 1769 C C . GLU A 1 218 ? 10.121 -0.579 -15.049 1.00 94.31 218 GLU A C 1
ATOM 1771 O O . GLU A 1 218 ? 10.877 0.361 -14.782 1.00 94.31 218 GLU A O 1
ATOM 1776 N N . ILE A 1 219 ? 10.557 -1.686 -15.642 1.00 96.44 219 ILE A N 1
ATOM 1777 C CA . ILE A 1 219 ? 11.896 -1.780 -16.199 1.00 96.44 219 ILE A CA 1
ATOM 1778 C C . ILE A 1 219 ? 11.823 -1.881 -17.719 1.00 96.44 219 ILE A C 1
ATOM 1780 O O . ILE A 1 219 ? 11.170 -2.759 -18.279 1.00 96.44 219 ILE A O 1
ATOM 1784 N N . PHE A 1 220 ? 12.547 -0.994 -18.391 1.00 96.94 220 PHE A N 1
ATOM 1785 C CA . PHE A 1 220 ? 12.948 -1.191 -19.776 1.00 96.94 220 PHE A CA 1
ATOM 1786 C C . PHE A 1 220 ? 14.403 -1.631 -19.810 1.00 96.94 220 PHE A C 1
ATOM 1788 O O . PHE A 1 220 ? 15.238 -1.139 -19.047 1.00 96.94 220 PHE A O 1
ATOM 1795 N N . ALA A 1 221 ? 14.723 -2.532 -20.723 1.00 94.88 221 ALA A N 1
ATOM 1796 C CA . ALA A 1 221 ? 16.083 -2.956 -20.985 1.00 94.88 221 ALA A CA 1
ATOM 1797 C C . ALA A 1 221 ? 16.310 -3.120 -22.480 1.00 94.88 221 ALA A C 1
ATOM 1799 O O . ALA A 1 221 ? 15.376 -3.347 -23.242 1.00 94.88 221 ALA A O 1
ATOM 1800 N N . TYR A 1 222 ? 17.563 -3.027 -22.900 1.00 91.69 222 TYR A N 1
ATOM 1801 C CA . TYR A 1 222 ? 17.954 -3.361 -24.261 1.00 91.69 222 TYR A CA 1
ATOM 1802 C C . TYR A 1 222 ? 19.291 -4.088 -24.266 1.00 91.69 222 TYR A C 1
ATOM 1804 O O . TYR A 1 222 ? 20.118 -3.916 -23.366 1.00 91.69 222 TYR A O 1
ATOM 1812 N N . GLY A 1 223 ? 19.514 -4.903 -25.286 1.00 88.44 223 GLY A N 1
ATOM 1813 C CA . GLY A 1 223 ? 20.763 -5.631 -25.452 1.00 88.44 223 GLY A CA 1
ATOM 1814 C C . GLY A 1 223 ? 20.709 -6.606 -26.613 1.00 88.44 223 GLY A C 1
ATOM 1815 O O . GLY A 1 223 ? 19.742 -6.624 -27.371 1.00 88.44 223 GLY A O 1
ATOM 1816 N N . LEU A 1 224 ? 21.769 -7.397 -26.765 1.00 83.75 224 LEU A N 1
ATOM 1817 C CA . LEU A 1 224 ? 21.811 -8.471 -27.753 1.00 83.75 224 LEU A CA 1
ATOM 1818 C C . LEU A 1 224 ? 20.819 -9.573 -27.370 1.00 83.75 224 LEU A C 1
ATOM 1820 O O . LEU A 1 224 ? 20.772 -9.997 -26.210 1.00 83.75 224 LEU A O 1
ATOM 1824 N N . SER A 1 225 ? 20.052 -10.044 -28.351 1.00 78.69 225 SER A N 1
ATOM 1825 C CA . SER A 1 225 ? 19.210 -11.228 -28.202 1.00 78.69 225 SER A CA 1
ATOM 1826 C C . SER A 1 225 ? 20.049 -12.501 -28.109 1.00 78.69 225 SER A C 1
ATOM 1828 O O . SER A 1 225 ? 21.194 -12.548 -28.554 1.00 78.69 225 SER A O 1
ATOM 1830 N N . ASN A 1 226 ? 19.448 -13.573 -27.589 1.00 76.19 226 ASN A N 1
ATOM 1831 C CA . ASN A 1 226 ? 20.104 -14.876 -27.415 1.00 76.19 226 ASN A CA 1
ATOM 1832 C C . ASN A 1 226 ? 20.634 -15.515 -28.711 1.00 76.19 226 ASN A C 1
ATOM 1834 O O . ASN A 1 226 ? 21.525 -16.358 -28.656 1.00 76.19 226 ASN A O 1
ATOM 1838 N N . ASP A 1 227 ? 20.098 -15.144 -29.876 1.00 76.88 227 ASP A N 1
ATOM 1839 C CA . ASP A 1 227 ? 20.631 -15.584 -31.173 1.00 76.88 227 ASP A CA 1
ATOM 1840 C C . ASP A 1 227 ? 21.928 -14.857 -31.571 1.00 76.88 227 ASP A C 1
ATOM 1842 O O . ASP A 1 227 ? 22.570 -15.257 -32.538 1.00 76.88 227 ASP A O 1
ATOM 1846 N N . ALA A 1 228 ? 22.312 -13.815 -30.827 1.00 72.75 228 ALA A N 1
ATOM 1847 C CA . ALA A 1 228 ? 23.425 -12.913 -31.092 1.00 72.75 228 ALA A CA 1
ATOM 1848 C C . ALA A 1 228 ? 23.390 -12.251 -32.481 1.00 72.75 228 ALA A C 1
ATOM 1850 O O . ALA A 1 228 ? 24.406 -11.728 -32.915 1.00 72.75 228 ALA A O 1
ATOM 1851 N N . LEU A 1 229 ? 22.252 -12.255 -33.185 1.00 75.44 229 LEU A N 1
ATOM 1852 C CA . LEU A 1 229 ? 22.104 -11.694 -34.539 1.00 75.44 229 LEU A CA 1
ATOM 1853 C C . LEU A 1 229 ? 21.286 -10.402 -34.569 1.00 75.44 229 LEU A C 1
ATOM 1855 O O . LEU A 1 229 ? 21.085 -9.802 -35.625 1.00 75.44 229 LEU A O 1
ATOM 1859 N N . SER A 1 230 ? 20.785 -9.985 -33.418 1.00 81.00 230 SER A N 1
ATOM 1860 C CA . SER A 1 230 ? 19.882 -8.855 -33.301 1.00 81.00 230 SER A CA 1
ATOM 1861 C C . SER A 1 230 ? 20.015 -8.205 -31.940 1.00 81.00 230 SER A C 1
ATOM 1863 O O . SER A 1 230 ? 20.459 -8.813 -30.966 1.00 81.00 230 SER A O 1
ATOM 1865 N N . TYR A 1 231 ? 19.598 -6.951 -31.882 1.00 85.12 231 TYR A N 1
ATOM 1866 C CA . TYR A 1 231 ? 19.321 -6.304 -30.615 1.00 85.12 231 TYR A CA 1
ATOM 1867 C C . TYR A 1 231 ? 17.842 -6.489 -30.285 1.00 85.12 231 TYR A C 1
ATOM 1869 O O . TYR A 1 231 ? 17.004 -6.689 -31.172 1.00 85.12 231 TYR A O 1
ATOM 1877 N N . SER A 1 232 ? 17.488 -6.361 -29.019 1.00 90.56 232 SER A N 1
ATOM 1878 C CA . SER A 1 232 ? 16.101 -6.396 -28.575 1.00 90.56 232 SER A CA 1
ATOM 1879 C C . SER A 1 232 ? 15.865 -5.403 -27.455 1.00 90.56 232 SER A C 1
ATOM 1881 O O . SER A 1 232 ? 16.798 -5.002 -26.756 1.00 90.56 232 SER A O 1
ATOM 1883 N N . VAL A 1 233 ? 14.611 -4.984 -27.327 1.00 93.69 233 VAL A N 1
ATOM 1884 C CA . VAL A 1 233 ? 14.116 -4.194 -26.204 1.00 93.69 233 VAL A CA 1
ATOM 1885 C C . VAL A 1 233 ? 13.146 -5.054 -25.425 1.00 93.69 233 VAL A C 1
ATOM 1887 O O . VAL A 1 233 ? 12.226 -5.644 -25.995 1.00 93.69 233 VAL A O 1
ATOM 1890 N N . TRP A 1 234 ? 13.356 -5.098 -24.120 1.00 95.88 234 TRP A N 1
ATOM 1891 C CA . TRP A 1 234 ? 12.540 -5.838 -23.178 1.00 95.88 234 TRP A CA 1
ATOM 1892 C C . TRP A 1 234 ? 11.873 -4.874 -22.216 1.00 95.88 234 TRP A C 1
ATOM 1894 O O . TRP A 1 234 ? 12.434 -3.836 -21.858 1.00 95.88 234 TRP A O 1
ATOM 1904 N N . PHE A 1 235 ? 10.678 -5.243 -21.794 1.00 97.12 235 PHE A N 1
ATOM 1905 C CA . PHE A 1 235 ? 9.897 -4.513 -20.815 1.00 97.12 235 PHE A CA 1
ATOM 1906 C C . PHE A 1 235 ? 9.400 -5.487 -19.768 1.00 97.12 235 PHE A C 1
ATOM 1908 O O . PHE A 1 235 ? 8.944 -6.571 -20.138 1.00 97.12 235 PHE A O 1
ATOM 1915 N N . CYS A 1 236 ? 9.443 -5.093 -18.497 1.00 96.38 236 CYS A N 1
ATOM 1916 C CA . CYS A 1 236 ? 8.720 -5.792 -17.446 1.00 96.38 236 CYS A CA 1
ATOM 1917 C C . CYS A 1 236 ? 7.968 -4.798 -16.558 1.00 96.38 236 CYS A C 1
ATOM 1919 O O . CYS A 1 236 ? 8.535 -3.781 -16.150 1.00 96.38 236 CYS A O 1
ATOM 1921 N N . ASP A 1 237 ? 6.707 -5.112 -16.269 1.00 93.94 237 ASP A N 1
ATOM 1922 C CA . ASP A 1 237 ? 5.894 -4.379 -15.305 1.00 93.94 237 ASP A CA 1
ATOM 1923 C C . ASP A 1 237 ? 6.443 -4.555 -13.884 1.00 93.94 237 ASP A C 1
ATOM 1925 O O . ASP A 1 237 ? 7.264 -5.441 -13.626 1.00 93.94 237 ASP A O 1
ATOM 1929 N N . GLN A 1 238 ? 5.970 -3.730 -12.947 1.00 90.62 238 GLN A N 1
ATOM 1930 C CA . GLN A 1 238 ? 6.426 -3.779 -11.555 1.00 90.62 238 GLN A CA 1
ATOM 1931 C C . GLN A 1 238 ? 6.271 -5.185 -10.936 1.00 90.62 238 GLN A C 1
ATOM 1933 O O . GLN A 1 238 ? 7.167 -5.682 -10.243 1.00 90.62 238 GLN A O 1
ATOM 1938 N N . SER A 1 239 ? 5.186 -5.880 -11.301 1.00 89.25 239 SER A N 1
ATOM 1939 C CA . SER A 1 239 ? 4.853 -7.204 -10.769 1.00 89.25 239 SER A CA 1
ATOM 1940 C C . SER A 1 239 ? 5.801 -8.298 -11.264 1.00 89.25 239 SER A C 1
ATOM 1942 O O . SER A 1 239 ? 6.015 -9.320 -10.591 1.00 89.25 239 SER A O 1
ATOM 1944 N N . GLY A 1 240 ? 6.384 -8.085 -12.446 1.00 91.12 240 GLY A N 1
ATOM 1945 C CA . GLY A 1 240 ? 7.123 -9.062 -13.233 1.00 91.12 240 GLY A CA 1
ATOM 1946 C C . GLY A 1 240 ? 6.227 -10.089 -13.936 1.00 91.12 240 GLY A C 1
ATOM 1947 O O . GLY A 1 240 ? 6.746 -11.021 -14.558 1.00 91.12 240 GLY A O 1
ATOM 1948 N N . LYS A 1 241 ? 4.894 -9.975 -13.838 1.00 90.25 241 LYS A N 1
ATOM 1949 C CA . LYS A 1 241 ? 3.954 -10.879 -14.523 1.00 90.25 241 LYS A CA 1
ATOM 1950 C C . LYS A 1 241 ? 3.927 -10.588 -16.019 1.00 90.25 241 LYS A C 1
ATOM 1952 O O . LYS A 1 241 ? 3.922 -11.536 -16.807 1.00 90.25 241 LYS A O 1
ATOM 1957 N N . GLN A 1 242 ? 3.962 -9.315 -16.411 1.00 92.12 242 GLN A N 1
ATOM 1958 C CA . GLN A 1 242 ? 4.183 -8.919 -17.797 1.00 92.12 242 GLN A CA 1
ATOM 1959 C C . GLN A 1 242 ? 5.669 -8.638 -17.971 1.00 92.12 242 GLN A C 1
ATOM 1961 O O . GLN A 1 242 ? 6.189 -7.676 -17.430 1.00 92.12 242 GLN A O 1
ATOM 1966 N N . CYS A 1 243 ? 6.368 -9.499 -18.703 1.00 94.81 243 CYS A N 1
ATOM 1967 C CA . CYS A 1 243 ? 7.794 -9.336 -18.958 1.00 94.81 243 CYS A CA 1
ATOM 1968 C C . CYS A 1 243 ? 8.116 -9.979 -20.307 1.00 94.81 243 CYS A C 1
ATOM 1970 O O . CYS A 1 243 ? 8.061 -11.211 -20.420 1.00 94.81 243 CYS A O 1
ATOM 1972 N N . GLU A 1 244 ? 8.349 -9.148 -21.326 1.00 94.94 244 GLU A N 1
ATOM 1973 C CA . GLU A 1 244 ? 8.300 -9.511 -22.748 1.00 94.94 244 GLU A CA 1
ATOM 1974 C C . GLU A 1 244 ? 9.335 -8.762 -23.608 1.00 94.94 244 GLU A C 1
ATOM 1976 O O . GLU A 1 244 ? 9.823 -7.692 -23.243 1.00 94.94 244 GLU A O 1
ATOM 1981 N N . GLU A 1 245 ? 9.662 -9.337 -24.768 1.00 94.50 245 GLU A N 1
ATOM 1982 C CA . GLU A 1 245 ? 10.390 -8.654 -25.841 1.00 94.50 245 GLU A CA 1
ATOM 1983 C C . GLU A 1 245 ? 9.401 -7.814 -26.648 1.00 94.50 245 GLU A C 1
ATOM 1985 O O . GLU A 1 245 ? 8.510 -8.351 -27.305 1.00 94.50 245 GLU A O 1
ATOM 1990 N N . ILE A 1 246 ? 9.550 -6.492 -26.582 1.00 95.12 246 ILE A N 1
ATOM 1991 C CA . ILE A 1 246 ? 8.612 -5.545 -27.201 1.00 95.12 246 ILE A CA 1
ATOM 1992 C C . ILE A 1 246 ? 9.074 -5.080 -28.579 1.00 95.12 246 ILE A C 1
ATOM 1994 O O . ILE A 1 246 ? 8.278 -4.551 -29.355 1.00 95.12 246 ILE A O 1
ATOM 1998 N N . TYR A 1 247 ? 10.361 -5.252 -28.892 1.00 92.38 247 TYR A N 1
ATOM 1999 C CA . TYR A 1 247 ? 10.911 -4.903 -30.194 1.00 92.38 247 TYR A CA 1
ATOM 2000 C C . TYR A 1 247 ? 12.231 -5.612 -30.466 1.00 92.38 247 TYR A C 1
ATOM 2002 O O . TYR A 1 247 ? 13.025 -5.835 -29.552 1.00 92.38 247 TYR A O 1
ATOM 2010 N N . LYS A 1 248 ? 12.488 -5.906 -31.742 1.00 88.75 248 LYS A N 1
ATOM 2011 C CA . LYS A 1 248 ? 13.696 -6.584 -32.208 1.00 88.75 248 LYS A CA 1
ATOM 2012 C C . LYS A 1 248 ? 14.275 -5.853 -33.413 1.00 88.75 248 LYS A C 1
ATOM 2014 O O . LYS A 1 248 ? 13.577 -5.614 -34.395 1.00 88.75 248 LYS A O 1
ATOM 2019 N N . PHE A 1 249 ? 15.555 -5.511 -33.333 1.00 79.19 249 PHE A N 1
ATOM 2020 C CA . PHE A 1 249 ? 16.286 -4.810 -34.384 1.00 79.19 249 PHE A CA 1
ATOM 2021 C C . PHE A 1 249 ? 17.006 -5.829 -35.266 1.00 79.19 249 PHE A C 1
ATOM 2023 O O . PHE A 1 249 ? 17.768 -6.651 -34.756 1.00 79.19 249 PHE A O 1
ATOM 2030 N N . ALA A 1 250 ? 16.807 -5.775 -36.582 1.00 69.06 250 ALA A N 1
ATOM 2031 C CA . ALA A 1 250 ? 17.616 -6.562 -37.506 1.00 69.06 250 ALA A CA 1
ATOM 2032 C C . ALA A 1 250 ? 18.990 -5.899 -37.664 1.00 69.06 250 ALA A C 1
ATOM 2034 O O . ALA A 1 250 ? 19.071 -4.729 -38.033 1.00 69.06 250 ALA A O 1
ATOM 2035 N N . VAL A 1 251 ? 20.065 -6.637 -37.392 1.00 64.00 251 VAL A N 1
ATOM 2036 C CA . VAL A 1 251 ? 21.429 -6.134 -37.568 1.00 64.00 251 VAL A CA 1
ATOM 2037 C C . VAL A 1 251 ? 21.918 -6.530 -38.959 1.00 64.00 251 VAL A C 1
ATOM 2039 O O . VAL A 1 251 ? 22.070 -7.717 -39.243 1.00 64.00 251 VAL A O 1
ATOM 2042 N N . SER A 1 252 ? 22.129 -5.557 -39.850 1.00 56.25 252 SER A N 1
ATOM 2043 C CA . SER A 1 252 ? 22.603 -5.832 -41.215 1.00 56.25 252 SER A CA 1
ATOM 2044 C C . SER A 1 252 ? 24.099 -6.170 -41.282 1.00 56.25 252 SER A C 1
ATOM 2046 O O . SER A 1 252 ? 24.475 -6.967 -42.138 1.00 56.25 252 SER A O 1
ATOM 2048 N N . ASP A 1 253 ? 24.937 -5.629 -40.383 1.00 53.62 253 ASP A N 1
ATOM 2049 C CA . ASP A 1 253 ? 26.371 -5.956 -40.278 1.00 53.62 253 ASP A CA 1
ATOM 2050 C C . ASP A 1 253 ? 26.922 -5.676 -38.860 1.00 53.62 253 ASP A C 1
ATOM 2052 O O . ASP A 1 253 ? 27.026 -4.532 -38.428 1.00 53.62 253 ASP A O 1
ATOM 2056 N N . MET A 1 254 ? 27.285 -6.717 -38.099 1.00 50.00 254 MET A N 1
ATOM 2057 C CA . MET A 1 254 ? 27.738 -6.589 -36.699 1.00 50.00 254 MET A CA 1
ATOM 2058 C C . MET A 1 254 ? 29.070 -5.842 -36.507 1.00 50.00 254 MET A C 1
ATOM 2060 O O . MET A 1 254 ? 29.435 -5.534 -35.372 1.00 50.00 254 MET A O 1
ATOM 2064 N N . SER A 1 255 ? 29.804 -5.545 -37.582 1.00 49.69 255 SER A N 1
ATOM 2065 C CA . SER A 1 255 ? 31.097 -4.851 -37.523 1.00 49.69 255 SER A CA 1
ATOM 2066 C C . SER A 1 255 ? 30.995 -3.327 -37.303 1.00 49.69 255 SER A C 1
ATOM 2068 O O . SER A 1 255 ? 32.018 -2.667 -37.101 1.00 49.69 255 SER A O 1
ATOM 2070 N N . GLU A 1 256 ? 29.777 -2.770 -37.268 1.00 50.06 256 GLU A N 1
ATOM 2071 C CA . GLU A 1 256 ? 29.512 -1.323 -37.312 1.00 50.06 256 GLU A CA 1
ATOM 2072 C C . GLU A 1 256 ? 28.885 -0.723 -36.035 1.00 50.06 256 GLU A C 1
ATOM 2074 O O . GLU A 1 256 ? 28.509 0.445 -36.034 1.00 50.06 256 GLU A O 1
ATOM 2079 N N . TYR A 1 257 ? 28.785 -1.451 -34.919 1.00 56.03 257 TYR A N 1
ATOM 2080 C CA . TYR A 1 257 ? 28.129 -0.932 -33.704 1.00 56.03 257 TYR A CA 1
ATOM 2081 C C . TYR A 1 257 ? 29.146 -0.612 -32.609 1.00 56.03 257 TYR A C 1
ATOM 2083 O O . TYR A 1 257 ? 29.723 -1.510 -31.999 1.00 56.03 257 TYR A O 1
ATOM 2091 N N . SER A 1 258 ? 29.383 0.678 -32.348 1.00 49.69 258 SER A N 1
ATOM 2092 C CA . SER A 1 258 ? 30.448 1.126 -31.430 1.00 49.69 258 SER A CA 1
ATOM 2093 C C . SER A 1 258 ? 29.978 1.954 -30.229 1.00 49.69 258 SER A C 1
ATOM 2095 O O . SER A 1 258 ? 30.785 2.268 -29.355 1.00 49.69 258 SER A O 1
ATOM 2097 N N . GLY A 1 259 ? 28.688 2.280 -30.122 1.00 52.56 259 GLY A N 1
ATOM 2098 C CA . GLY A 1 259 ? 28.186 3.143 -29.053 1.00 52.56 259 GL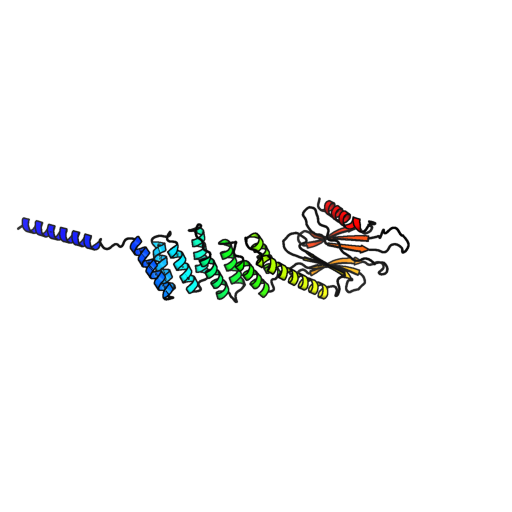Y A CA 1
ATOM 2099 C C . GLY A 1 259 ? 26.779 2.764 -28.641 1.00 52.56 259 GLY A C 1
ATOM 2100 O O . GLY A 1 259 ? 25.826 3.159 -29.306 1.00 52.56 259 GLY A O 1
ATOM 2101 N N . ASN A 1 260 ? 26.675 2.016 -27.544 1.00 61.34 260 ASN A N 1
ATOM 2102 C CA . ASN A 1 260 ? 25.410 1.558 -26.988 1.00 61.34 260 ASN A CA 1
ATOM 2103 C C . ASN A 1 260 ? 25.166 2.272 -25.655 1.00 61.34 260 ASN A C 1
ATOM 2105 O O . ASN A 1 260 ? 25.880 2.079 -24.671 1.00 61.34 260 ASN A O 1
ATOM 2109 N N . GLY A 1 261 ? 24.159 3.139 -25.666 1.00 74.56 261 GLY A N 1
ATOM 2110 C CA . GLY A 1 261 ? 23.598 3.813 -24.504 1.00 74.56 261 GLY A CA 1
ATOM 2111 C C . GLY A 1 261 ? 22.108 4.046 -24.732 1.00 74.56 261 GLY A C 1
ATOM 2112 O O . GLY A 1 261 ? 21.582 3.784 -25.813 1.00 74.56 261 GLY A O 1
ATOM 2113 N N . PHE A 1 262 ? 21.413 4.555 -23.724 1.00 88.50 262 PHE A N 1
ATOM 2114 C CA . PHE A 1 262 ? 20.017 4.958 -23.859 1.00 88.50 262 PHE A CA 1
ATOM 2115 C C . PHE A 1 262 ? 19.819 6.357 -23.281 1.00 88.50 262 PHE A C 1
ATOM 2117 O O . PHE A 1 262 ? 20.541 6.783 -22.378 1.00 88.50 262 PHE A O 1
ATOM 2124 N N . PHE A 1 263 ? 18.822 7.061 -23.801 1.00 91.25 263 PHE A N 1
ATOM 2125 C CA . PHE A 1 263 ? 18.330 8.317 -23.255 1.00 91.25 263 PHE A CA 1
ATOM 2126 C C . PHE A 1 263 ? 17.000 8.094 -22.543 1.00 91.25 263 PHE A C 1
ATOM 2128 O O . PHE A 1 263 ? 16.277 7.133 -22.817 1.00 91.25 263 PHE A O 1
ATOM 2135 N N . ARG A 1 264 ? 16.695 9.014 -21.626 1.00 93.38 264 ARG A N 1
ATOM 2136 C CA . ARG A 1 264 ? 15.427 9.071 -20.895 1.00 93.38 264 ARG A CA 1
ATOM 2137 C C . ARG A 1 264 ? 14.791 10.454 -21.019 1.00 93.38 264 ARG A C 1
ATOM 2139 O O . ARG A 1 264 ? 14.796 11.199 -20.036 1.00 93.38 264 ARG A O 1
ATOM 2146 N N . PRO A 1 265 ? 14.364 10.855 -22.229 1.00 94.81 265 PRO A N 1
ATOM 2147 C CA . PRO A 1 265 ? 13.674 12.122 -22.408 1.00 94.81 265 PRO A CA 1
ATOM 2148 C C . PRO A 1 265 ? 12.345 12.117 -21.658 1.00 94.81 265 PRO A C 1
ATOM 2150 O O . PRO A 1 265 ? 11.765 11.059 -21.390 1.00 94.81 265 PRO A O 1
ATOM 2153 N N . LYS A 1 266 ? 11.879 13.321 -21.336 1.00 94.19 266 LYS A N 1
ATOM 2154 C CA . LYS A 1 266 ? 10.563 13.553 -20.750 1.00 94.19 266 LYS A CA 1
ATOM 2155 C C . LYS A 1 266 ? 9.706 14.368 -21.699 1.00 94.19 266 LYS A C 1
ATOM 2157 O O . LYS A 1 266 ? 10.230 15.205 -22.434 1.00 94.19 266 LYS A O 1
ATOM 2162 N N . ASP A 1 267 ? 8.399 14.151 -21.668 1.00 93.62 267 ASP A N 1
ATOM 2163 C CA . ASP A 1 267 ? 7.477 15.106 -22.277 1.00 93.62 267 ASP A CA 1
ATOM 2164 C C . ASP A 1 267 ? 7.174 16.287 -21.341 1.00 93.62 267 ASP A C 1
ATOM 2166 O O . ASP A 1 267 ? 7.693 16.399 -20.227 1.00 93.62 267 ASP A O 1
ATOM 2170 N N . LYS A 1 268 ? 6.323 17.198 -21.825 1.00 92.31 268 LYS A N 1
ATOM 2171 C CA . LYS A 1 268 ? 5.882 18.397 -21.098 1.00 92.31 268 LYS A CA 1
ATOM 2172 C C . LYS A 1 268 ? 5.152 18.083 -19.784 1.00 92.31 268 LYS A C 1
ATOM 2174 O O . LYS A 1 268 ? 5.132 18.939 -18.905 1.00 92.31 268 LYS A O 1
ATOM 2179 N N . ASP A 1 269 ? 4.553 16.897 -19.680 1.00 91.50 269 ASP A N 1
ATOM 2180 C CA . ASP A 1 269 ? 3.776 16.444 -18.528 1.00 91.50 269 ASP A CA 1
ATOM 2181 C C . ASP A 1 269 ? 4.662 15.648 -17.546 1.00 91.50 269 ASP A C 1
ATOM 2183 O O . ASP A 1 269 ? 4.226 15.272 -16.462 1.00 91.50 269 ASP A O 1
ATOM 2187 N N . GLY A 1 270 ? 5.944 15.458 -17.887 1.00 92.31 270 GLY A N 1
ATOM 2188 C CA . GLY A 1 270 ? 6.950 14.794 -17.062 1.00 92.31 270 GLY A CA 1
ATOM 2189 C C . GLY A 1 270 ? 7.064 13.292 -17.306 1.00 92.31 270 GLY A C 1
ATOM 2190 O O . GLY A 1 270 ? 7.935 12.663 -16.697 1.00 92.31 270 GLY A O 1
ATOM 2191 N N . LYS A 1 271 ? 6.242 12.737 -18.205 1.00 94.25 271 LYS A N 1
ATOM 2192 C CA . LYS A 1 271 ? 6.240 11.319 -18.554 1.00 94.25 271 LYS A CA 1
ATOM 2193 C C . LYS A 1 271 ? 7.571 10.930 -19.174 1.00 94.25 271 LYS A C 1
ATOM 2195 O O . LYS A 1 271 ? 8.114 11.671 -19.995 1.00 94.25 271 LYS A O 1
ATOM 2200 N N . LEU A 1 272 ? 8.090 9.776 -18.782 1.00 95.56 272 LEU A N 1
ATOM 2201 C CA . LEU A 1 272 ? 9.384 9.282 -19.229 1.00 95.56 272 LEU A CA 1
ATOM 2202 C C . LEU A 1 272 ? 9.255 8.384 -20.458 1.00 95.56 272 LEU A C 1
ATOM 2204 O O . LEU A 1 272 ? 8.270 7.677 -20.651 1.00 95.56 272 LEU A O 1
ATOM 2208 N N . TYR A 1 273 ? 10.308 8.381 -21.269 1.00 96.06 273 TYR A N 1
ATOM 2209 C CA . TYR A 1 273 ? 10.430 7.508 -22.432 1.00 96.06 273 TYR A CA 1
ATOM 2210 C C . TYR A 1 273 ? 11.781 6.805 -22.400 1.00 96.06 273 TYR A C 1
ATOM 2212 O O . TYR A 1 273 ? 12.781 7.367 -21.955 1.00 96.06 273 TYR A O 1
ATOM 2220 N N . PHE A 1 274 ? 11.830 5.572 -22.884 1.00 96.00 274 PHE A N 1
ATOM 2221 C CA . PHE A 1 274 ? 13.056 4.795 -22.987 1.00 96.00 274 PHE A CA 1
ATOM 2222 C C . PHE A 1 274 ? 13.566 4.825 -24.425 1.00 96.00 274 PHE A C 1
ATOM 2224 O O . PHE A 1 274 ? 12.894 4.348 -25.335 1.00 96.00 274 PHE A O 1
ATOM 2231 N N . CYS A 1 275 ? 14.746 5.407 -24.640 1.00 93.31 275 CYS A N 1
ATOM 2232 C CA . CYS A 1 275 ? 15.269 5.634 -25.985 1.00 93.31 275 CYS A CA 1
ATOM 2233 C C . CYS A 1 275 ? 16.647 4.991 -26.172 1.00 93.31 275 CYS A C 1
ATOM 2235 O O . CYS A 1 275 ? 17.656 5.674 -25.961 1.00 93.31 275 CYS A O 1
ATOM 2237 N N . PRO A 1 276 ? 16.739 3.696 -26.530 1.00 88.81 276 PRO A N 1
ATOM 2238 C CA . PRO A 1 276 ? 18.015 3.090 -26.883 1.00 88.81 276 PRO A CA 1
ATOM 2239 C C . PRO A 1 276 ? 18.560 3.747 -28.155 1.00 88.81 276 PRO A C 1
ATOM 2241 O O . PRO A 1 276 ? 17.817 4.027 -29.099 1.00 88.81 276 PRO A O 1
ATOM 2244 N N . VAL A 1 277 ? 19.865 4.009 -28.164 1.00 79.00 277 VAL A N 1
ATOM 2245 C CA . VAL A 1 277 ? 20.555 4.617 -29.303 1.00 79.00 277 VAL A CA 1
ATOM 2246 C C . VAL A 1 277 ? 21.461 3.591 -29.920 1.00 79.00 277 VAL A C 1
ATOM 2248 O O . VAL A 1 277 ? 22.359 3.066 -29.261 1.00 79.00 277 VAL A O 1
ATOM 2251 N N . ILE A 1 278 ? 21.228 3.350 -31.202 1.00 75.06 278 ILE A N 1
ATOM 2252 C CA . ILE A 1 278 ? 22.012 2.415 -31.983 1.00 75.06 278 ILE A CA 1
ATOM 2253 C C . ILE A 1 278 ? 22.868 3.239 -32.939 1.00 75.06 278 ILE A C 1
ATOM 2255 O O . ILE A 1 278 ? 22.366 3.881 -33.862 1.00 75.06 278 ILE A O 1
ATOM 2259 N N . THR A 1 279 ? 24.172 3.255 -32.683 1.00 71.88 279 THR A N 1
ATOM 2260 C CA . THR A 1 279 ? 25.138 3.947 -33.541 1.00 71.88 279 THR A CA 1
ATOM 2261 C C . THR A 1 279 ? 25.571 3.018 -34.666 1.00 71.88 279 THR A C 1
ATOM 2263 O O . THR A 1 279 ? 26.109 1.952 -34.376 1.00 71.88 279 THR A O 1
ATOM 2266 N N . ILE A 1 280 ? 25.359 3.435 -35.916 1.00 69.06 280 ILE A N 1
ATOM 2267 C CA . ILE A 1 280 ? 25.812 2.729 -37.118 1.00 69.06 280 ILE A CA 1
ATOM 2268 C C . ILE A 1 280 ? 27.064 3.454 -37.617 1.00 69.06 280 ILE A C 1
ATOM 2270 O O . ILE A 1 280 ? 27.037 4.652 -37.901 1.00 69.06 280 ILE A O 1
ATOM 2274 N N . ASN A 1 281 ? 28.189 2.751 -37.638 1.00 62.41 281 ASN A N 1
ATOM 2275 C CA . ASN A 1 281 ? 29.488 3.300 -38.002 1.00 62.41 281 ASN A CA 1
ATOM 2276 C C . ASN A 1 281 ? 29.500 3.682 -39.489 1.00 62.41 281 ASN A C 1
ATOM 2278 O O . ASN A 1 281 ? 29.573 2.809 -40.346 1.00 62.41 281 ASN A O 1
ATOM 2282 N N . ASP A 1 282 ? 29.477 4.978 -39.800 1.00 53.69 282 ASP A N 1
ATOM 2283 C CA . ASP A 1 282 ? 29.725 5.455 -41.160 1.00 53.69 282 ASP A CA 1
ATOM 2284 C C . ASP A 1 282 ? 31.172 5.969 -41.247 1.00 53.69 282 ASP A C 1
ATOM 2286 O O . ASP A 1 282 ? 31.532 6.994 -40.673 1.00 53.69 282 ASP A O 1
ATOM 2290 N N . ASN A 1 283 ? 32.008 5.181 -41.927 1.00 50.09 283 ASN A N 1
ATOM 2291 C CA . ASN A 1 283 ? 33.359 5.477 -42.408 1.00 50.09 283 ASN A CA 1
ATOM 2292 C C . ASN A 1 283 ? 34.404 6.014 -41.396 1.00 50.09 283 ASN A C 1
ATOM 2294 O O . ASN A 1 283 ? 34.503 7.206 -41.103 1.00 50.09 283 ASN A O 1
ATOM 2298 N N . PHE A 1 284 ? 35.330 5.128 -40.999 1.00 45.09 284 PHE A N 1
ATOM 2299 C CA . PHE A 1 284 ? 36.625 5.457 -40.382 1.00 45.09 284 PHE A CA 1
ATOM 2300 C C . PHE A 1 284 ? 37.413 6.471 -41.241 1.00 45.09 284 PHE A C 1
ATOM 2302 O O . PHE A 1 284 ? 38.194 6.086 -42.113 1.00 45.09 284 PHE A O 1
ATOM 2309 N N . GLY A 1 285 ? 37.231 7.773 -41.010 1.00 46.88 285 GLY A N 1
ATOM 2310 C CA . GLY A 1 285 ? 37.994 8.800 -41.722 1.00 46.88 285 GLY A CA 1
ATOM 2311 C C . GLY A 1 285 ? 37.478 10.234 -41.632 1.00 46.88 285 GLY A C 1
ATOM 2312 O O . GLY A 1 285 ? 38.264 11.143 -41.904 1.00 46.88 285 GLY A O 1
ATOM 2313 N N . ASP A 1 286 ? 36.220 10.470 -41.243 1.00 47.75 286 ASP A N 1
ATOM 2314 C CA . ASP A 1 286 ? 35.710 11.838 -41.092 1.00 47.75 286 ASP A CA 1
ATOM 2315 C C . ASP A 1 286 ? 35.980 12.377 -39.676 1.00 47.75 286 ASP A C 1
ATOM 2317 O O . ASP A 1 286 ? 35.590 11.805 -38.661 1.00 47.75 286 ASP A O 1
ATOM 2321 N N . THR A 1 287 ? 36.703 13.493 -39.601 1.00 47.72 287 THR A N 1
ATOM 2322 C CA . THR A 1 287 ? 37.013 14.201 -38.351 1.00 47.72 287 THR A CA 1
ATOM 2323 C C . THR A 1 287 ? 35.823 14.996 -37.808 1.00 47.72 287 THR A C 1
ATOM 2325 O O . THR A 1 287 ? 35.861 15.467 -36.667 1.00 47.72 287 THR A O 1
ATOM 2328 N N . ASN A 1 288 ? 34.758 15.155 -38.598 1.00 51.00 288 ASN A N 1
ATOM 2329 C CA . ASN A 1 288 ? 33.491 15.680 -38.110 1.00 51.00 288 ASN A CA 1
ATOM 2330 C C . ASN A 1 288 ? 32.764 14.559 -37.365 1.00 51.00 288 ASN A C 1
ATOM 2332 O O . ASN A 1 288 ? 32.458 13.532 -37.950 1.00 51.00 288 ASN A O 1
ATOM 2336 N N . HIS A 1 289 ? 32.500 14.746 -36.072 1.00 54.50 289 HIS A N 1
ATOM 2337 C CA . HIS A 1 289 ? 31.968 13.747 -35.128 1.00 54.50 289 HIS A CA 1
ATOM 2338 C C . HIS A 1 289 ? 30.488 13.355 -35.380 1.00 54.50 289 HIS A C 1
ATOM 2340 O O . HIS A 1 289 ? 29.715 13.121 -34.448 1.00 54.50 289 HIS A O 1
ATOM 2346 N N . ASN A 1 290 ? 30.087 13.331 -36.644 1.00 57.09 290 ASN A N 1
ATOM 2347 C CA . ASN A 1 290 ? 28.765 13.044 -37.153 1.00 57.09 290 ASN A CA 1
ATOM 2348 C C . ASN A 1 290 ? 28.650 11.537 -37.377 1.00 57.09 290 ASN A C 1
ATOM 2350 O O . ASN A 1 290 ? 29.175 11.005 -38.348 1.00 57.09 290 ASN A O 1
ATOM 2354 N N . MET A 1 291 ? 27.995 10.850 -36.444 1.00 65.44 291 MET A N 1
ATOM 2355 C CA . MET A 1 291 ? 27.708 9.421 -36.554 1.00 65.44 291 MET A CA 1
ATOM 2356 C C . MET A 1 291 ? 26.259 9.240 -36.991 1.00 65.44 291 MET A C 1
ATOM 2358 O O . MET A 1 291 ? 25.368 9.870 -36.410 1.00 65.44 291 MET A O 1
ATOM 2362 N N . LEU A 1 292 ? 26.018 8.368 -37.972 1.00 72.69 292 LEU A N 1
ATOM 2363 C CA . LEU A 1 292 ? 24.665 7.943 -38.303 1.00 72.69 292 LEU A CA 1
ATOM 2364 C C . LEU A 1 292 ? 24.109 7.148 -37.116 1.00 72.69 292 LEU A C 1
ATOM 2366 O O . LEU A 1 292 ? 24.742 6.217 -36.610 1.00 72.69 292 LEU A O 1
ATOM 2370 N N . ARG A 1 293 ? 22.937 7.540 -36.628 1.00 76.31 293 ARG A N 1
ATOM 2371 C CA . ARG A 1 293 ? 22.291 6.873 -35.500 1.00 76.31 293 ARG A CA 1
ATOM 2372 C C . ARG A 1 293 ? 20.851 6.553 -35.833 1.00 76.31 293 ARG A C 1
ATOM 2374 O O . ARG A 1 293 ? 20.159 7.346 -36.474 1.00 76.31 293 ARG A O 1
ATOM 2381 N N . GLN A 1 294 ? 20.419 5.409 -35.324 1.00 80.25 294 GLN A N 1
ATOM 2382 C CA . GLN A 1 294 ? 19.020 5.043 -35.251 1.00 80.25 294 GLN A CA 1
ATOM 2383 C C . GLN A 1 294 ? 18.515 5.300 -33.836 1.00 80.25 294 GLN A C 1
ATOM 2385 O O . GLN A 1 294 ? 19.120 4.856 -32.853 1.00 80.25 294 GLN A O 1
ATOM 2390 N N . TYR A 1 295 ? 17.396 6.008 -33.749 1.00 82.50 295 TYR A N 1
ATOM 2391 C CA . TYR A 1 295 ? 16.693 6.268 -32.504 1.00 82.50 295 TYR A CA 1
ATOM 2392 C C . TYR A 1 295 ? 15.352 5.572 -32.514 1.00 82.50 295 TYR A C 1
ATOM 2394 O O . TYR A 1 295 ? 14.623 5.600 -33.503 1.00 82.50 295 TYR A O 1
ATOM 2402 N N . TYR A 1 296 ? 15.014 5.013 -31.366 1.00 88.94 296 TYR A N 1
ATOM 2403 C CA . TYR A 1 296 ? 13.733 4.384 -31.116 1.00 88.94 296 TYR A CA 1
ATOM 2404 C C . TYR A 1 296 ? 13.206 4.949 -29.813 1.00 88.94 296 TYR A C 1
ATOM 2406 O O . TYR A 1 296 ? 13.963 5.087 -28.857 1.00 88.94 296 TYR A O 1
ATOM 2414 N N . ILE A 1 297 ? 11.934 5.316 -29.788 1.00 93.69 297 ILE A N 1
ATOM 2415 C CA . ILE A 1 297 ? 11.291 5.946 -28.642 1.00 93.69 297 ILE A CA 1
ATOM 2416 C C . ILE A 1 297 ? 10.249 4.975 -28.125 1.00 93.69 297 ILE A C 1
ATOM 2418 O O . ILE A 1 297 ? 9.201 4.790 -28.745 1.00 93.69 297 ILE A O 1
ATOM 2422 N N . PHE A 1 298 ? 10.551 4.353 -26.993 1.00 95.69 298 PHE A N 1
ATOM 2423 C CA . PHE A 1 298 ? 9.632 3.478 -26.286 1.00 95.69 298 PHE A CA 1
ATOM 2424 C C . PHE A 1 298 ? 8.977 4.221 -25.133 1.00 95.69 298 PHE A C 1
ATOM 2426 O O . PHE A 1 298 ? 9.580 5.087 -24.500 1.00 95.69 298 PHE A O 1
ATOM 2433 N N . GLY A 1 299 ? 7.743 3.854 -24.838 1.00 94.94 299 GLY A N 1
ATOM 2434 C CA . GLY A 1 299 ? 7.024 4.321 -23.664 1.00 94.94 299 GLY A CA 1
ATOM 2435 C C . GLY A 1 299 ? 5.816 3.437 -23.413 1.00 94.94 299 GLY A C 1
ATOM 2436 O O . GLY A 1 299 ? 5.611 2.439 -24.106 1.00 94.94 299 GLY A O 1
ATOM 2437 N N . ILE A 1 300 ? 5.013 3.813 -22.427 1.00 94.19 300 ILE A N 1
ATOM 2438 C CA . ILE A 1 300 ? 3.754 3.132 -22.133 1.00 94.19 300 ILE A CA 1
ATOM 2439 C C . ILE A 1 300 ? 2.622 3.921 -22.794 1.00 94.19 300 ILE A C 1
ATOM 2441 O O . ILE A 1 300 ? 2.462 5.109 -22.532 1.00 94.19 300 ILE A O 1
ATOM 2445 N N . ALA A 1 301 ? 1.833 3.297 -23.661 1.00 90.19 301 ALA A N 1
ATOM 2446 C CA . ALA A 1 301 ? 0.638 3.879 -24.270 1.00 90.19 301 ALA A CA 1
ATOM 2447 C C . ALA A 1 301 ? -0.534 2.915 -24.077 1.00 90.19 301 ALA A C 1
ATOM 2449 O O . ALA A 1 301 ? -0.372 1.708 -24.236 1.00 90.19 301 ALA A O 1
ATOM 2450 N N . ASP A 1 302 ? -1.700 3.435 -23.684 1.00 88.12 302 ASP A N 1
ATOM 2451 C CA . ASP A 1 302 ? -2.877 2.620 -23.352 1.00 88.12 302 ASP A CA 1
ATOM 2452 C C . ASP A 1 302 ? -2.558 1.465 -22.376 1.00 88.12 302 ASP A C 1
ATOM 2454 O O . ASP A 1 302 ? -3.002 0.330 -22.561 1.00 88.12 302 ASP A O 1
ATOM 2458 N N . GLN A 1 303 ? -1.759 1.766 -21.341 1.00 85.88 303 GLN A N 1
ATOM 2459 C CA . GLN A 1 303 ? -1.291 0.819 -20.313 1.00 85.88 303 GLN A CA 1
ATOM 2460 C C . GLN A 1 303 ? -0.456 -0.351 -20.864 1.00 85.88 303 GLN A C 1
ATOM 2462 O O . GLN A 1 303 ? -0.412 -1.428 -20.269 1.00 85.88 303 GLN A O 1
ATOM 2467 N N . LYS A 1 304 ? 0.187 -0.177 -22.025 1.00 91.69 304 LYS A N 1
ATOM 2468 C CA . LYS A 1 304 ? 1.054 -1.189 -22.636 1.00 91.69 304 LYS A CA 1
ATOM 2469 C C . LYS A 1 304 ? 2.366 -0.591 -23.128 1.00 91.69 304 LYS A C 1
ATOM 2471 O O . LYS A 1 304 ? 2.363 0.531 -23.634 1.00 91.69 304 LYS A O 1
ATOM 2476 N N . PRO A 1 305 ? 3.480 -1.332 -23.049 1.00 95.50 305 PRO A N 1
ATOM 2477 C CA . PRO A 1 305 ? 4.726 -0.891 -23.655 1.00 95.50 305 PRO A CA 1
ATOM 2478 C C . PRO A 1 305 ? 4.594 -0.872 -25.184 1.00 95.50 305 PRO A C 1
ATOM 2480 O O . PRO A 1 305 ? 4.046 -1.798 -25.786 1.00 95.50 305 PRO A O 1
ATOM 2483 N N . ALA A 1 306 ? 5.105 0.173 -25.828 1.00 94.69 306 ALA A N 1
ATOM 2484 C CA . ALA A 1 306 ? 5.059 0.305 -27.279 1.00 94.69 306 ALA A CA 1
ATOM 2485 C C . ALA A 1 306 ? 6.259 1.080 -27.830 1.00 94.69 306 ALA A C 1
ATOM 2487 O O . ALA A 1 306 ? 6.812 1.961 -27.168 1.00 94.69 306 ALA A O 1
ATOM 2488 N N . LEU A 1 307 ? 6.621 0.777 -29.081 1.00 94.44 307 LEU A N 1
ATOM 2489 C CA . LEU A 1 307 ? 7.416 1.677 -29.913 1.00 94.44 307 LEU A CA 1
ATOM 2490 C C . LEU A 1 307 ? 6.503 2.805 -30.405 1.00 94.44 307 LEU A C 1
ATOM 2492 O O . LEU A 1 307 ? 5.552 2.553 -31.142 1.00 94.44 307 LEU A O 1
ATOM 2496 N N . LEU A 1 308 ? 6.798 4.037 -30.005 1.00 94.06 308 LEU A N 1
ATOM 2497 C CA . LEU A 1 308 ? 5.971 5.208 -30.303 1.00 94.06 308 LEU A CA 1
ATOM 2498 C C . LEU A 1 308 ? 6.472 5.975 -31.526 1.00 94.06 308 LEU A C 1
ATOM 2500 O O . LEU A 1 308 ? 5.684 6.515 -32.297 1.00 94.06 308 LEU A O 1
ATOM 2504 N N . SER A 1 309 ? 7.789 6.018 -31.712 1.00 92.25 309 SER A N 1
ATOM 2505 C CA . SER A 1 309 ? 8.427 6.683 -32.844 1.00 92.25 309 SER A CA 1
ATOM 2506 C C . SER A 1 309 ? 9.814 6.101 -33.073 1.00 92.25 309 SER A C 1
ATOM 2508 O O . SER A 1 309 ? 10.450 5.609 -32.142 1.00 92.25 309 SER A O 1
ATOM 2510 N N . PHE A 1 310 ? 10.309 6.191 -34.302 1.00 88.56 310 PHE A N 1
ATOM 2511 C CA . PHE A 1 310 ? 11.679 5.833 -34.648 1.00 88.56 310 PHE A CA 1
ATOM 2512 C C . PHE A 1 310 ? 12.199 6.734 -35.773 1.00 88.56 310 PHE A C 1
ATOM 2514 O O . PHE A 1 310 ? 11.412 7.258 -36.562 1.00 88.56 310 PHE A O 1
ATOM 2521 N N . ASP A 1 311 ? 13.514 6.926 -35.831 1.00 84.56 311 ASP A N 1
ATOM 2522 C CA . ASP A 1 311 ? 14.198 7.611 -36.931 1.00 84.56 311 ASP A CA 1
ATOM 2523 C C . ASP A 1 311 ? 15.549 6.929 -37.181 1.00 84.56 311 ASP A C 1
ATOM 2525 O O . ASP A 1 311 ? 16.400 6.861 -36.293 1.00 84.56 311 ASP A O 1
ATOM 2529 N N . GLU A 1 312 ? 15.719 6.368 -38.378 1.00 76.38 312 GLU A N 1
ATOM 2530 C CA . GLU A 1 312 ? 16.845 5.496 -38.730 1.00 76.38 312 GLU A CA 1
ATOM 2531 C C . GLU A 1 312 ? 18.030 6.240 -39.362 1.00 76.38 312 GLU A C 1
ATOM 2533 O O . GLU A 1 312 ? 19.082 5.638 -39.563 1.00 76.38 312 GLU A O 1
ATOM 2538 N N . ASN A 1 313 ? 17.885 7.529 -39.693 1.00 73.25 313 ASN A N 1
ATOM 2539 C CA . ASN A 1 313 ? 18.896 8.278 -40.448 1.00 73.25 313 ASN A CA 1
ATOM 2540 C C . ASN A 1 313 ? 19.171 9.652 -39.836 1.00 73.25 313 ASN A C 1
ATOM 2542 O O . ASN A 1 313 ? 19.171 10.680 -40.520 1.00 73.25 313 ASN A O 1
ATO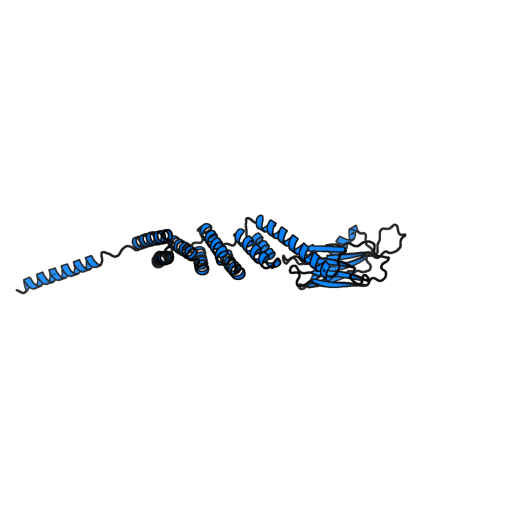M 2546 N N . VAL A 1 314 ? 19.424 9.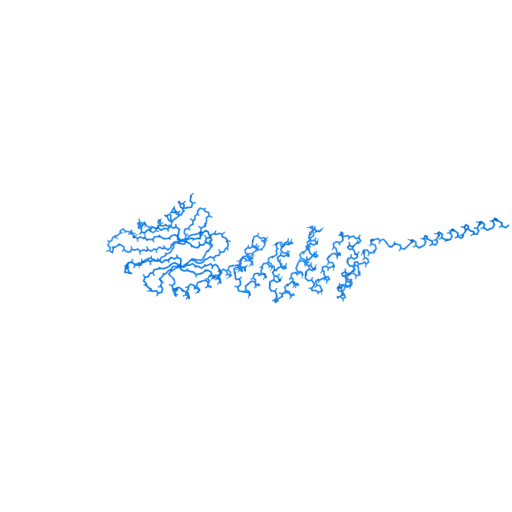675 -38.531 1.00 74.75 314 VAL A N 1
ATOM 2547 C CA . VAL A 1 314 ? 19.653 10.922 -37.810 1.00 74.75 314 VAL A CA 1
ATOM 2548 C C . VAL A 1 314 ? 21.144 11.170 -37.662 1.00 74.75 314 VAL A C 1
ATOM 2550 O O . VAL A 1 314 ? 21.859 10.443 -36.972 1.00 74.75 314 VAL A O 1
ATOM 2553 N N . ASN A 1 315 ? 21.600 12.256 -38.278 1.00 79.88 315 ASN A N 1
ATOM 2554 C CA . ASN A 1 315 ? 22.963 12.741 -38.148 1.00 79.88 315 ASN A CA 1
ATOM 2555 C C . ASN A 1 315 ? 22.983 14.015 -37.297 1.00 79.88 315 ASN A C 1
ATOM 2557 O O . ASN A 1 315 ? 22.853 15.125 -37.816 1.00 79.88 315 ASN A O 1
ATOM 2561 N N . ILE A 1 316 ? 23.092 13.841 -35.980 1.00 77.19 316 ILE A N 1
ATOM 2562 C CA . ILE A 1 316 ? 23.138 14.946 -35.014 1.00 77.19 316 ILE A CA 1
ATOM 2563 C C . ILE A 1 316 ? 24.302 14.768 -34.033 1.00 77.19 316 ILE A C 1
ATOM 2565 O O . ILE A 1 316 ? 24.646 13.632 -33.681 1.00 77.19 316 ILE A O 1
ATOM 2569 N N . PRO A 1 317 ? 24.905 15.861 -33.534 1.00 78.50 317 PRO A N 1
ATOM 2570 C CA . PRO A 1 317 ? 25.889 15.787 -32.460 1.00 78.50 317 PRO A CA 1
ATOM 2571 C C . PRO A 1 317 ? 25.317 15.117 -31.204 1.00 78.50 317 PRO A C 1
ATOM 2573 O O . PRO A 1 317 ? 24.135 15.253 -30.897 1.00 78.50 317 PRO A O 1
ATOM 2576 N N . GLN A 1 318 ? 26.167 14.431 -30.432 1.00 76.81 318 GLN A N 1
ATOM 2577 C CA . GLN A 1 318 ? 25.751 13.735 -29.201 1.00 76.81 318 GLN A CA 1
ATOM 2578 C C . GLN A 1 318 ? 25.024 14.662 -28.205 1.00 76.81 318 GLN A C 1
ATOM 2580 O O . GLN A 1 318 ? 24.098 14.232 -27.522 1.00 76.81 318 GLN A O 1
ATOM 2585 N N . ALA A 1 319 ? 25.443 15.929 -28.123 1.00 83.06 319 ALA A N 1
ATOM 2586 C CA . ALA A 1 319 ? 24.868 16.924 -27.216 1.00 83.06 319 ALA A CA 1
ATOM 2587 C C . ALA A 1 319 ? 23.427 17.327 -27.581 1.00 83.06 319 ALA A C 1
ATOM 2589 O O . ALA A 1 319 ? 22.672 17.735 -26.703 1.00 83.06 319 ALA A O 1
ATOM 2590 N N . ASP A 1 320 ? 23.039 17.168 -28.848 1.00 86.31 320 ASP A N 1
ATOM 2591 C CA . ASP A 1 320 ? 21.742 17.607 -29.368 1.00 86.31 320 ASP A CA 1
ATOM 2592 C C . ASP A 1 320 ? 20.707 16.472 -29.414 1.00 86.31 320 ASP A C 1
ATOM 2594 O O . ASP A 1 320 ? 19.547 16.702 -29.756 1.00 86.31 320 ASP A O 1
ATOM 2598 N N . ILE A 1 321 ? 21.096 15.248 -29.030 1.00 84.75 321 ILE A N 1
ATOM 2599 C CA . ILE A 1 321 ? 20.217 14.071 -29.046 1.00 84.75 321 ILE A CA 1
ATOM 2600 C C . ILE A 1 321 ? 19.015 14.257 -28.132 1.00 84.75 321 ILE A C 1
ATOM 2602 O O . ILE A 1 321 ? 17.883 14.069 -28.566 1.00 84.75 321 ILE A O 1
ATOM 2606 N N . LEU A 1 322 ? 19.251 14.599 -26.864 1.00 89.19 322 LEU A N 1
ATOM 2607 C CA . LEU A 1 322 ? 18.171 14.712 -25.890 1.00 89.19 322 LEU A CA 1
ATOM 2608 C C . LEU A 1 322 ? 17.155 15.800 -26.303 1.00 89.19 322 LEU A C 1
ATOM 2610 O O . LEU A 1 322 ? 15.977 15.460 -26.405 1.00 89.19 322 LEU A O 1
ATOM 2614 N N . PRO A 1 323 ? 17.574 17.033 -26.675 1.00 91.56 323 PRO A N 1
ATOM 2615 C CA . PRO A 1 323 ? 16.661 18.034 -27.233 1.00 91.56 323 PRO A CA 1
ATOM 2616 C C . PRO A 1 323 ? 15.914 17.577 -28.494 1.00 91.56 323 PRO A C 1
ATOM 2618 O O . PRO A 1 323 ? 14.742 17.910 -28.677 1.00 91.56 323 PRO A O 1
ATOM 2621 N N . TYR A 1 324 ? 16.572 16.825 -29.386 1.00 90.50 324 TYR A N 1
ATOM 2622 C CA . TYR A 1 324 ? 15.921 16.260 -30.568 1.00 90.50 324 TYR A CA 1
ATOM 2623 C C . TYR A 1 324 ? 14.818 15.267 -30.172 1.00 90.50 324 TYR A C 1
ATOM 2625 O O . TYR A 1 324 ? 13.694 15.394 -30.657 1.00 90.50 324 TYR A O 1
ATOM 2633 N N . LEU A 1 325 ? 15.102 14.331 -29.260 1.00 91.56 325 LEU A N 1
ATOM 2634 C CA . LEU A 1 325 ? 14.130 13.340 -28.792 1.00 91.56 325 LEU A CA 1
ATOM 2635 C C . LEU A 1 325 ? 12.931 14.005 -28.106 1.00 91.56 325 LEU A C 1
ATOM 2637 O O . LEU A 1 325 ? 11.792 13.680 -28.430 1.00 91.56 325 LEU A O 1
ATOM 2641 N N . GLU A 1 326 ? 13.170 14.973 -27.219 1.00 93.06 326 GLU A N 1
ATOM 2642 C CA . GLU A 1 326 ? 12.110 15.741 -26.547 1.00 93.06 326 GLU A CA 1
ATOM 2643 C C . GLU A 1 326 ? 11.218 16.491 -27.553 1.00 93.06 326 GLU A C 1
ATOM 2645 O O . GLU A 1 326 ? 9.996 16.533 -27.402 1.00 93.06 326 GLU A O 1
ATOM 2650 N N . ASN A 1 327 ? 11.797 17.027 -28.634 1.00 92.00 327 ASN A N 1
ATOM 2651 C CA . ASN A 1 327 ? 11.043 17.662 -29.717 1.00 92.00 327 ASN A CA 1
ATOM 2652 C C . ASN A 1 327 ? 10.197 16.650 -30.509 1.00 92.00 327 ASN A C 1
ATOM 2654 O O . ASN A 1 327 ? 9.032 16.921 -30.802 1.00 92.00 327 ASN A O 1
ATOM 2658 N N . VAL A 1 328 ? 10.752 15.479 -30.847 1.00 91.62 328 VAL A N 1
ATOM 2659 C CA . VAL A 1 328 ? 9.994 14.404 -31.512 1.00 91.62 328 VAL A CA 1
ATOM 2660 C C . VAL A 1 328 ? 8.813 13.969 -30.639 1.00 91.62 328 VAL A C 1
ATOM 2662 O O . VAL A 1 328 ? 7.689 13.926 -31.135 1.00 91.62 328 VAL A O 1
ATOM 2665 N N . ILE A 1 329 ? 9.044 13.759 -29.339 1.00 92.94 329 ILE A N 1
ATOM 2666 C CA . ILE A 1 329 ? 8.010 13.425 -28.347 1.00 92.94 329 ILE A CA 1
ATOM 2667 C C . ILE A 1 329 ? 6.916 14.489 -28.290 1.00 92.94 329 ILE A C 1
ATOM 2669 O O . ILE A 1 329 ? 5.728 14.177 -28.378 1.00 92.94 329 ILE A O 1
ATOM 2673 N N . GLY A 1 330 ? 7.302 15.765 -28.234 1.00 89.25 330 GLY A N 1
ATOM 2674 C CA . GLY A 1 330 ? 6.350 16.872 -28.222 1.00 89.25 330 GLY A CA 1
ATOM 2675 C C . GLY A 1 330 ? 5.422 16.914 -29.442 1.00 89.25 330 GLY A C 1
ATOM 2676 O O . GLY A 1 330 ? 4.299 17.395 -29.315 1.00 89.25 330 GLY A O 1
ATOM 2677 N N . LYS A 1 331 ? 5.858 16.405 -30.604 1.00 86.88 331 LYS A N 1
ATOM 2678 C CA . LYS A 1 331 ? 5.075 16.414 -31.853 1.00 86.88 331 LYS A CA 1
ATOM 2679 C C . LYS A 1 331 ? 4.053 15.290 -31.968 1.00 86.88 331 LYS A C 1
ATOM 2681 O O . LYS A 1 331 ? 3.061 15.482 -32.659 1.00 86.88 331 LYS A O 1
ATOM 2686 N N . PHE A 1 332 ? 4.302 14.117 -31.385 1.00 82.00 332 PHE A N 1
ATOM 2687 C CA . PHE A 1 332 ? 3.335 13.013 -31.458 1.00 82.00 332 PHE A CA 1
ATOM 2688 C C . PHE A 1 332 ? 2.377 12.972 -30.262 1.00 82.00 332 PHE A C 1
ATOM 2690 O O . PHE A 1 332 ? 1.352 12.302 -30.335 1.00 82.00 332 PHE A O 1
ATOM 2697 N N . ASN A 1 333 ? 2.668 13.729 -29.200 1.00 76.81 333 ASN A N 1
ATOM 2698 C CA . ASN A 1 333 ? 1.761 13.944 -28.069 1.00 76.81 333 ASN A CA 1
ATOM 2699 C C . ASN A 1 333 ? 0.834 15.170 -28.237 1.00 76.81 333 ASN A C 1
ATOM 2701 O O . ASN A 1 333 ? 0.049 15.463 -27.332 1.00 76.81 333 ASN A O 1
ATOM 2705 N N . SER A 1 334 ? 0.958 15.931 -29.334 1.00 65.00 334 SER A N 1
ATOM 2706 C CA . SER A 1 334 ? 0.149 17.130 -29.634 1.00 65.00 334 SER A CA 1
ATOM 2707 C C . SER A 1 334 ? -1.054 16.827 -30.515 1.00 65.00 334 SER A C 1
ATOM 2709 O O . SER A 1 334 ? -2.148 17.342 -30.204 1.00 65.00 334 SER A O 1
#